Protein AF-A0A926DL44-F1 (afdb_monomer_lite)

Secondary structure (DSSP, 8-state):
--HHHHHHHHHHHHHHHHHHHHHHHHHHH----S-HHHHHHHHHHHHGGGTEEEETTTTEEEE-TT-GGGGT-B-THHHHHGGGGTEEEEEEEEEEEETTEEEEEEEEEEEETTEEEEEEEEEEE-SPPEE-SS-EEPPBEEPPGGG-EEEEEEEEETTEEEEEEEEEESEEEEEEET----GGGEEEEEEEE-SSHHHHHHHHHHHHHHT--TTSEEEETTEEEEEESS-SSPPPGGGSTHHHHHHHHHHHHHHHHHHHHTTT-SSHHHHHHHHHHH-HHHHHHHHHHTT-HHHHHTTHHHHHHHHTTSPPPPPPPPPPPPPPPPPPPPPPP------PPPTTHHHHHTT-----------------

Foldseek 3Di:
DPPVVVVVVVVVVVVVVVVVVVLVVCLVPDDDDPPPVVLQVVQQVVQVQQQWHADQVQAKIKGHQPHPVLQQFDDCVLLLLQLVLLWFWDKAWQWFDDPLKIKTWIKIFGAQQQKGKIKTAIWIDNDDFDDDPVDTGDTTHQDDLVQFWWKWKFKDFQNHTDDIDTDRHRMTMIIHGLDAGDNLRIKMWIKTAGPADVVLVRRVVSCVVLPDDPVQWDDDHRMIIGTGNDHSDDGNPSCDDPSVVVSSVNNNVLSVVLCVQQVVDDGPSRSLVSCVVNVVVSNVSVSSSSNGPVSCVVVVVVSCSVQPVDRDDPPDDPDPPDPPPDPPDDDDPDDDDDDDDDPVVVVVVPPPPDDDDDDYDDDDDDDD

Organism: NCBI:txid2763657

InterPro domains:
  IPR029322 Domain of unknown function DUF4474 [PF14751] (43-283)

pLDDT: mean 86.16, std 18.37, range [32.91, 98.88]

Sequence (368 aa):
MPLPIIIAISAVAAVVVILVLIWLVRIIAFRPTADKAKQLKELNDDLEPAGFAYNMKEDYFYSLKNCWQREVGYCRLYDEGSPFFNMIMDCEPITFSYGGKRWLIELWKGQYGITTGAEIGIYNTMREDIHSEKFTGTFYEPISDAEQMDLSFVLRKNGKVLLKRKGLHWWLTAFKLGEFSETNTLTMEAKIKFPNRAMCWAFVNGLMRTGYRPQEFSIHFKTVTIYFDKPHSPQPVTQEGIQEDVVQGVNKNNCKLYNTVTSRYTDTLDKLEYLKAFAPELYEIMMHSLYAKGFFSAFEWIIKIIHGHRPPKPPEPPKPPCPPPKPPCPPTETCTESQPADAETLRRINSRQKAPSAHENSGHDNEV

Radius of gyration: 36.19 Å; chains: 1; bounding box: 63×112×112 Å

Structure (mmCIF, N/CA/C/O backbone):
data_AF-A0A926DL44-F1
#
_entry.id   AF-A0A926DL44-F1
#
loop_
_atom_site.group_PDB
_atom_site.id
_atom_site.type_symbol
_atom_site.label_atom_id
_atom_site.label_alt_id
_atom_site.label_comp_id
_atom_site.label_asym_id
_atom_site.label_entity_id
_atom_site.label_seq_id
_atom_site.pdbx_PDB_ins_code
_atom_site.Cartn_x
_atom_site.Cartn_y
_atom_site.Cartn_z
_atom_site.occupancy
_atom_site.B_iso_or_equiv
_atom_site.auth_seq_id
_atom_site.auth_comp_id
_atom_site.auth_asym_id
_atom_site.auth_atom_id
_atom_site.pdbx_PDB_model_num
ATOM 1 N N . MET A 1 1 ? 30.699 24.025 -42.861 1.00 68.00 1 MET A N 1
ATOM 2 C CA . MET A 1 1 ? 31.471 23.414 -41.754 1.00 68.00 1 MET A CA 1
ATOM 3 C C . MET A 1 1 ? 32.812 22.946 -42.290 1.00 68.00 1 MET A C 1
ATOM 5 O O . MET A 1 1 ? 32.827 22.429 -43.401 1.00 68.00 1 MET A O 1
ATOM 9 N N . PRO A 1 2 ? 33.916 23.117 -41.549 1.00 88.44 2 PRO A N 1
ATOM 10 C CA . PRO A 1 2 ? 35.206 22.559 -41.942 1.00 88.44 2 PRO A CA 1
ATOM 11 C C . PRO A 1 2 ? 35.142 21.021 -41.972 1.00 88.44 2 PRO A C 1
ATOM 13 O O . PRO A 1 2 ? 34.542 20.402 -41.093 1.00 88.44 2 PRO A O 1
ATOM 16 N N . LEU A 1 3 ? 35.770 20.412 -42.983 1.00 85.94 3 LEU A N 1
ATOM 17 C CA . LEU A 1 3 ? 35.833 18.961 -43.216 1.00 85.94 3 LEU A CA 1
ATOM 18 C C . LEU A 1 3 ? 36.120 18.100 -41.959 1.00 85.94 3 LEU A C 1
ATOM 20 O O . LEU A 1 3 ? 35.407 17.115 -41.768 1.00 85.94 3 LEU A O 1
ATOM 24 N N . PRO A 1 4 ? 37.065 18.451 -41.058 1.00 88.81 4 PRO A N 1
ATOM 25 C CA . PRO A 1 4 ? 37.305 17.668 -39.838 1.00 88.81 4 PRO A CA 1
ATOM 26 C C . PRO A 1 4 ? 36.099 17.604 -38.889 1.00 88.81 4 PRO A C 1
ATOM 28 O O . PRO A 1 4 ? 35.887 16.580 -38.245 1.00 88.81 4 PRO A O 1
ATOM 31 N N . ILE A 1 5 ? 35.267 18.651 -38.835 1.00 88.88 5 ILE A N 1
ATOM 32 C CA . ILE A 1 5 ? 34.051 18.655 -38.005 1.00 88.88 5 ILE A CA 1
ATOM 33 C C . ILE A 1 5 ? 33.002 17.699 -38.588 1.00 88.88 5 ILE A C 1
ATOM 35 O O . ILE A 1 5 ? 32.353 16.972 -37.842 1.00 88.88 5 ILE A O 1
ATOM 39 N N . ILE A 1 6 ? 32.873 17.639 -39.916 1.00 90.25 6 ILE A N 1
ATOM 40 C CA . ILE A 1 6 ? 31.938 16.724 -40.593 1.00 90.25 6 ILE A CA 1
ATOM 41 C C . ILE A 1 6 ? 32.335 15.261 -40.347 1.00 90.25 6 ILE A C 1
ATOM 43 O O . ILE A 1 6 ? 31.474 14.428 -40.058 1.00 90.25 6 ILE A O 1
ATOM 47 N N . ILE A 1 7 ? 33.635 14.952 -40.405 1.00 91.44 7 ILE A N 1
ATOM 48 C CA . ILE A 1 7 ? 34.163 13.610 -40.118 1.00 91.44 7 ILE A CA 1
ATOM 49 C C . ILE A 1 7 ? 33.904 13.229 -38.655 1.00 91.44 7 ILE A C 1
ATOM 51 O O . ILE A 1 7 ? 33.411 12.134 -38.394 1.00 91.44 7 ILE A O 1
ATOM 55 N N . ALA A 1 8 ? 34.164 14.138 -37.709 1.00 90.88 8 ALA A N 1
ATOM 56 C CA . ALA A 1 8 ? 33.919 13.894 -36.288 1.00 90.88 8 ALA A CA 1
ATOM 57 C C . ALA A 1 8 ? 32.432 13.629 -35.990 1.00 90.88 8 ALA A C 1
ATOM 59 O O . ALA A 1 8 ? 32.108 12.652 -35.319 1.00 90.88 8 ALA A O 1
ATOM 60 N N . ILE A 1 9 ? 31.519 14.439 -36.542 1.00 93.12 9 ILE A N 1
ATOM 61 C CA . ILE A 1 9 ? 30.067 14.237 -36.391 1.00 93.12 9 ILE A CA 1
ATOM 62 C C . ILE A 1 9 ? 29.642 12.885 -36.976 1.00 93.12 9 ILE A C 1
ATOM 64 O O . ILE A 1 9 ? 28.886 12.151 -36.342 1.00 93.12 9 ILE A O 1
ATOM 68 N N . SER A 1 10 ? 30.153 12.530 -38.157 1.00 92.31 10 SER A N 1
ATOM 69 C CA . SER A 1 10 ? 29.819 11.264 -38.821 1.00 92.31 10 SER A CA 1
ATOM 70 C C . SER A 1 10 ? 30.319 10.051 -38.032 1.00 92.31 10 SER A C 1
ATOM 72 O O . SER A 1 10 ? 29.603 9.060 -37.912 1.00 92.31 10 SER A O 1
ATOM 74 N N . ALA A 1 11 ? 31.516 10.139 -37.444 1.00 93.94 11 ALA A N 1
ATOM 75 C CA . ALA A 1 11 ? 32.064 9.092 -36.587 1.00 93.94 11 ALA A CA 1
ATOM 76 C C . ALA A 1 11 ? 31.232 8.913 -35.307 1.00 93.94 11 ALA A C 1
ATOM 78 O O . ALA A 1 11 ? 30.892 7.786 -34.953 1.00 93.94 11 ALA A O 1
ATOM 79 N N . VAL A 1 12 ? 30.837 10.011 -34.651 1.00 95.25 12 VAL A N 1
ATOM 80 C CA . VAL A 1 12 ? 29.952 9.961 -33.475 1.00 95.25 12 VAL A CA 1
ATOM 81 C C . VAL A 1 12 ? 28.596 9.358 -33.840 1.00 95.25 12 VAL A C 1
ATOM 83 O O . VAL A 1 12 ? 28.123 8.464 -33.144 1.00 95.25 12 VAL A O 1
ATOM 86 N N . ALA A 1 13 ? 27.993 9.780 -34.954 1.00 94.94 13 ALA A N 1
ATOM 87 C CA . ALA A 1 13 ? 26.726 9.225 -35.423 1.00 94.94 13 ALA A CA 1
ATOM 88 C C . ALA A 1 13 ? 26.829 7.716 -35.702 1.00 94.94 13 ALA A C 1
ATOM 90 O O . ALA A 1 13 ? 25.960 6.957 -35.279 1.00 94.94 13 ALA A O 1
ATOM 91 N N . ALA A 1 14 ? 27.911 7.260 -36.343 1.00 95.50 14 ALA A N 1
ATOM 92 C CA . ALA A 1 14 ? 28.152 5.839 -36.586 1.00 95.50 14 ALA A CA 1
ATOM 93 C C . ALA A 1 14 ? 28.284 5.043 -35.276 1.00 95.50 14 ALA A C 1
ATOM 95 O O . ALA A 1 14 ? 27.682 3.978 -35.146 1.00 95.50 14 ALA A O 1
ATOM 96 N N . VAL A 1 15 ? 29.005 5.575 -34.282 1.00 95.81 15 VAL A N 1
ATOM 97 C CA . VAL A 1 15 ? 29.116 4.953 -32.952 1.00 95.81 15 VAL A CA 1
ATOM 98 C C . VAL A 1 15 ? 27.749 4.863 -32.275 1.00 95.81 15 VAL A C 1
ATOM 100 O O . VAL A 1 15 ? 27.395 3.798 -31.776 1.00 95.81 15 VAL A O 1
ATOM 103 N N . VAL A 1 16 ? 26.947 5.931 -32.303 1.00 95.56 16 VAL A N 1
ATOM 104 C CA . VAL A 1 16 ? 25.588 5.923 -31.736 1.00 95.56 16 VAL A CA 1
ATOM 105 C C . VAL A 1 16 ? 24.715 4.870 -32.418 1.00 95.56 16 VAL A C 1
ATOM 107 O O . VAL A 1 16 ? 24.055 4.097 -31.729 1.00 95.56 16 VAL A O 1
ATOM 110 N N . VAL A 1 17 ? 24.751 4.772 -33.750 1.00 96.00 17 VAL A N 1
ATOM 111 C CA . VAL A 1 17 ? 24.004 3.744 -34.494 1.00 96.00 17 VAL A CA 1
ATOM 112 C C . VAL A 1 17 ? 24.447 2.337 -34.089 1.00 96.00 17 VAL A C 1
ATOM 114 O O . VAL A 1 17 ? 23.597 1.487 -33.837 1.00 96.00 17 VAL A O 1
ATOM 117 N N . ILE A 1 18 ? 25.754 2.087 -33.963 1.00 95.75 18 ILE A N 1
ATOM 118 C CA . ILE A 1 18 ? 26.279 0.790 -33.511 1.00 95.75 18 ILE A CA 1
ATOM 119 C C . ILE A 1 18 ? 25.787 0.469 -32.094 1.00 95.75 18 ILE A C 1
ATOM 121 O O . ILE A 1 18 ? 25.318 -0.642 -31.854 1.00 95.75 18 ILE A O 1
ATOM 125 N N . LEU A 1 19 ? 25.836 1.429 -31.166 1.00 94.56 19 LEU A N 1
ATOM 126 C CA . LEU A 1 19 ? 25.346 1.241 -29.797 1.00 94.56 19 LEU A CA 1
ATOM 127 C C . LEU A 1 19 ? 23.841 0.942 -29.764 1.00 94.56 19 LEU A C 1
ATOM 129 O O . LEU A 1 19 ? 23.420 0.034 -29.048 1.00 94.56 19 LEU A O 1
ATOM 133 N N . VAL A 1 20 ? 23.042 1.642 -30.575 1.00 92.75 20 VAL A N 1
ATOM 134 C CA . VAL A 1 20 ? 21.600 1.387 -30.713 1.00 92.75 20 VAL A CA 1
ATOM 135 C C . VAL A 1 20 ? 21.345 -0.007 -31.282 1.00 92.75 20 VAL A C 1
ATOM 137 O O . VAL A 1 20 ? 20.507 -0.730 -30.752 1.00 92.75 20 VAL A O 1
ATOM 140 N N . LEU A 1 21 ? 22.084 -0.433 -32.311 1.00 94.75 21 LEU A N 1
ATOM 141 C CA . LEU A 1 21 ? 21.953 -1.779 -32.877 1.00 94.75 21 LEU A CA 1
ATOM 142 C C . LEU A 1 21 ? 22.318 -2.861 -31.857 1.00 94.75 21 LEU A C 1
ATOM 144 O O . LEU A 1 21 ? 21.573 -3.827 -31.709 1.00 94.75 21 LEU A O 1
ATOM 148 N N . ILE A 1 22 ? 23.415 -2.688 -31.113 1.00 93.38 22 ILE A N 1
ATOM 149 C CA . ILE A 1 22 ? 23.806 -3.609 -30.036 1.00 93.38 22 ILE A CA 1
ATOM 150 C C . ILE A 1 22 ? 22.702 -3.678 -28.977 1.00 93.38 22 ILE A C 1
ATOM 152 O O . ILE A 1 22 ? 22.321 -4.770 -28.558 1.00 93.38 22 ILE A O 1
ATOM 156 N N . TRP A 1 23 ? 22.162 -2.534 -28.558 1.00 91.81 23 TRP A N 1
ATOM 157 C CA . TRP A 1 23 ? 21.078 -2.474 -27.581 1.00 91.81 23 TRP A CA 1
ATOM 158 C C . TRP A 1 23 ? 19.803 -3.170 -28.085 1.00 91.81 23 TRP A C 1
ATOM 160 O O . TRP A 1 23 ? 19.241 -3.998 -27.370 1.00 91.81 23 TRP A O 1
ATOM 170 N N . LEU A 1 24 ? 19.404 -2.943 -29.342 1.00 91.56 24 LEU A N 1
ATOM 171 C CA . LEU A 1 24 ? 18.264 -3.620 -29.972 1.00 91.56 24 LEU A CA 1
ATOM 172 C C . LEU A 1 24 ? 18.468 -5.136 -30.061 1.00 91.56 24 LEU A C 1
ATOM 174 O O . LEU A 1 24 ? 17.554 -5.899 -29.745 1.00 91.56 24 LEU A O 1
ATOM 178 N N . VAL A 1 25 ? 19.666 -5.586 -30.445 1.00 92.56 25 VAL A N 1
ATOM 179 C CA . VAL A 1 25 ? 20.011 -7.015 -30.462 1.00 92.56 25 VAL A CA 1
ATOM 180 C C . VAL A 1 25 ? 19.909 -7.601 -29.056 1.00 92.56 25 VAL A C 1
ATOM 182 O O . VAL A 1 25 ? 19.310 -8.661 -28.895 1.00 92.56 25 VAL A O 1
ATOM 185 N N . ARG A 1 26 ? 20.414 -6.905 -28.027 1.00 93.06 26 ARG A N 1
ATOM 186 C CA . ARG A 1 26 ? 20.297 -7.350 -26.628 1.00 93.06 26 ARG A CA 1
ATOM 187 C C . ARG A 1 26 ? 18.842 -7.444 -26.168 1.00 93.06 26 ARG A C 1
ATOM 189 O O . ARG A 1 26 ? 18.512 -8.412 -25.494 1.00 93.06 26 ARG A O 1
ATOM 196 N N . ILE A 1 27 ? 17.976 -6.509 -26.564 1.00 91.25 27 ILE A N 1
ATOM 197 C CA . ILE A 1 27 ? 16.534 -6.559 -26.263 1.00 91.25 27 ILE A CA 1
ATOM 198 C C . ILE A 1 27 ? 15.867 -7.761 -26.927 1.00 91.25 27 ILE A C 1
ATOM 200 O O . ILE A 1 27 ? 15.096 -8.474 -26.289 1.00 91.25 27 ILE A O 1
ATOM 204 N N . ILE A 1 28 ? 16.135 -7.990 -28.214 1.00 88.88 28 ILE A N 1
ATOM 205 C CA . ILE A 1 28 ? 15.525 -9.096 -28.969 1.00 88.88 28 ILE A CA 1
ATOM 206 C C . ILE A 1 28 ? 16.023 -10.449 -28.447 1.00 88.88 28 ILE A C 1
ATOM 208 O O . ILE A 1 28 ? 15.254 -11.407 -28.388 1.00 88.88 28 ILE A O 1
ATOM 212 N N . ALA A 1 29 ? 17.298 -10.523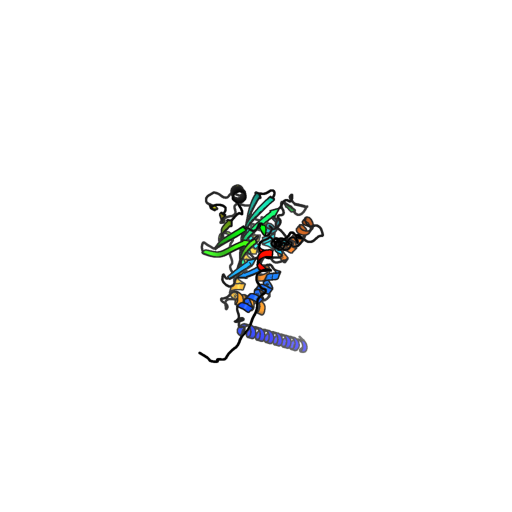 -28.065 1.00 92.62 29 ALA A N 1
ATOM 213 C CA . ALA A 1 29 ? 17.926 -11.733 -27.556 1.00 92.62 29 ALA A CA 1
ATOM 214 C C . ALA A 1 29 ? 17.674 -11.979 -26.060 1.00 92.62 29 ALA A C 1
ATOM 216 O O . ALA A 1 29 ? 18.027 -13.054 -25.574 1.00 92.62 29 ALA A O 1
ATOM 217 N N . PHE A 1 30 ? 17.091 -11.025 -25.326 1.00 94.50 30 PHE A N 1
ATOM 218 C CA . PHE A 1 30 ? 16.862 -11.182 -23.895 1.00 94.50 30 PHE A CA 1
ATOM 219 C C . PHE A 1 30 ? 15.937 -12.362 -23.608 1.00 94.50 30 PHE A C 1
ATOM 221 O O . PHE A 1 30 ? 14.869 -12.524 -24.206 1.00 94.50 30 PHE A O 1
ATOM 228 N N . ARG A 1 31 ? 16.363 -13.182 -22.652 1.00 93.56 31 ARG A N 1
ATOM 229 C CA . ARG A 1 31 ? 15.597 -14.291 -22.103 1.00 93.56 31 ARG A CA 1
ATOM 230 C C . ARG A 1 31 ? 15.583 -14.113 -20.588 1.00 93.56 31 ARG A C 1
ATOM 232 O O . ARG A 1 31 ? 16.672 -14.035 -20.021 1.00 93.56 31 ARG A O 1
ATOM 239 N N . PRO A 1 32 ? 14.400 -14.044 -19.959 1.00 94.38 32 PRO A N 1
ATOM 240 C CA . PRO A 1 32 ? 14.319 -14.010 -18.510 1.00 94.38 32 PRO A CA 1
ATOM 241 C C . PRO A 1 32 ? 14.956 -15.245 -17.872 1.00 94.38 32 PRO A C 1
ATOM 243 O O . PRO A 1 32 ? 15.037 -16.317 -18.488 1.00 94.38 32 PRO A O 1
ATOM 246 N N . THR A 1 33 ? 15.379 -15.098 -16.624 1.00 94.88 33 THR A N 1
ATOM 247 C CA . THR A 1 33 ? 15.932 -16.178 -15.816 1.00 94.88 33 THR A CA 1
ATOM 248 C C . THR A 1 33 ? 14.891 -17.286 -15.634 1.00 94.88 33 THR A C 1
ATOM 250 O O . THR A 1 33 ? 13.814 -17.079 -15.083 1.00 94.88 33 THR A O 1
ATOM 253 N N . ALA A 1 34 ? 15.225 -18.502 -16.080 1.00 94.75 34 ALA A N 1
ATOM 254 C CA . ALA A 1 34 ? 14.323 -19.654 -15.985 1.00 94.75 34 ALA A CA 1
ATOM 255 C C . ALA A 1 34 ? 14.066 -20.096 -14.530 1.00 94.75 34 ALA A C 1
ATOM 257 O O . ALA A 1 34 ? 12.999 -20.623 -14.216 1.00 94.75 34 ALA A O 1
ATOM 258 N N . ASP A 1 35 ? 15.039 -19.879 -13.640 1.00 96.75 35 ASP A N 1
ATOM 259 C CA . ASP A 1 35 ? 14.905 -20.148 -12.209 1.00 96.75 35 ASP A CA 1
ATOM 260 C C . ASP A 1 35 ? 14.109 -19.033 -11.514 1.00 96.75 35 ASP A C 1
ATOM 262 O O . ASP A 1 35 ? 14.650 -18.019 -11.063 1.00 96.75 35 ASP A O 1
ATOM 266 N N . LYS A 1 36 ? 12.800 -19.259 -11.392 1.00 95.44 36 LYS A N 1
ATOM 267 C CA . LYS A 1 36 ? 11.875 -18.346 -10.713 1.00 95.44 36 LYS A CA 1
ATOM 268 C C . LYS A 1 36 ? 12.163 -18.168 -9.229 1.00 95.44 36 LYS A C 1
ATOM 270 O O . LYS A 1 36 ? 11.854 -17.113 -8.686 1.00 95.44 36 LYS A O 1
ATOM 275 N N . ALA A 1 37 ? 12.758 -19.158 -8.563 1.00 97.00 37 ALA A N 1
ATOM 276 C CA . ALA A 1 37 ? 13.107 -19.023 -7.154 1.00 97.00 37 ALA A CA 1
ATOM 277 C C . ALA A 1 37 ? 14.262 -18.032 -6.983 1.00 97.00 37 ALA A C 1
ATOM 279 O O . ALA A 1 37 ? 14.209 -17.170 -6.105 1.00 97.00 37 ALA A O 1
ATOM 280 N N . LYS A 1 38 ? 15.263 -18.103 -7.868 1.00 97.06 38 LYS A N 1
ATOM 281 C CA . LYS A 1 38 ? 16.348 -17.122 -7.922 1.00 97.06 38 LYS A CA 1
ATOM 282 C C . LYS A 1 38 ? 15.827 -15.721 -8.259 1.00 97.06 38 LYS A C 1
ATOM 284 O O . LYS A 1 38 ? 16.129 -14.784 -7.529 1.00 97.06 38 LYS A O 1
ATOM 289 N N . GLN A 1 39 ? 15.007 -15.594 -9.301 1.00 96.69 39 GLN A N 1
ATOM 290 C CA . GLN A 1 39 ? 14.433 -14.313 -9.739 1.00 96.69 39 GLN A CA 1
ATOM 291 C C . GLN A 1 39 ? 13.581 -13.662 -8.631 1.00 96.69 39 GLN A C 1
ATOM 293 O O . GLN A 1 39 ? 13.701 -12.470 -8.357 1.00 96.69 39 GLN A O 1
ATOM 298 N N . LEU A 1 40 ? 12.765 -14.462 -7.931 1.00 97.94 40 LEU A N 1
ATOM 299 C CA . LEU A 1 40 ? 11.988 -14.020 -6.773 1.00 97.94 40 LEU A CA 1
ATOM 300 C C . LEU A 1 40 ? 12.883 -13.562 -5.619 1.00 97.94 40 LEU A C 1
ATOM 302 O O . LEU A 1 40 ? 12.574 -12.564 -4.970 1.00 97.94 40 LEU A O 1
ATOM 306 N N . LYS A 1 41 ? 13.970 -14.293 -5.343 1.00 97.88 41 LYS A N 1
ATOM 307 C CA . LYS A 1 41 ? 14.924 -13.910 -4.302 1.00 97.88 41 LYS A CA 1
ATOM 308 C C . LYS A 1 41 ? 15.567 -12.564 -4.633 1.00 97.88 41 LYS A C 1
ATOM 310 O O . LYS A 1 41 ? 15.547 -11.687 -3.785 1.00 97.88 41 LYS A O 1
ATOM 315 N N . GLU A 1 42 ? 16.071 -12.388 -5.851 1.00 96.69 42 GLU A N 1
ATOM 316 C CA . GLU A 1 42 ? 16.703 -11.135 -6.285 1.00 96.69 42 GLU A CA 1
ATOM 317 C C . GLU A 1 42 ? 15.732 -9.948 -6.220 1.00 96.69 42 GLU A C 1
ATOM 319 O O . GLU A 1 42 ? 16.097 -8.887 -5.723 1.00 96.69 42 GLU A O 1
ATOM 324 N N . LEU A 1 43 ? 14.476 -10.132 -6.643 1.00 96.69 43 LEU A N 1
ATOM 325 C CA . LEU A 1 43 ? 13.456 -9.091 -6.505 1.00 96.69 43 LEU A CA 1
ATOM 326 C C . LEU A 1 43 ? 13.167 -8.761 -5.032 1.00 96.69 43 LEU A C 1
ATOM 328 O O . LEU A 1 43 ? 13.037 -7.597 -4.672 1.00 96.69 43 LEU A O 1
ATOM 332 N N . ASN A 1 44 ? 13.053 -9.768 -4.166 1.00 97.38 44 ASN A N 1
ATOM 333 C CA . ASN A 1 44 ? 12.800 -9.529 -2.745 1.00 97.38 44 ASN A CA 1
ATOM 334 C C . ASN A 1 44 ? 14.005 -8.906 -2.028 1.00 97.38 44 ASN A C 1
ATOM 336 O O . ASN A 1 44 ? 13.790 -8.089 -1.137 1.00 97.38 44 ASN A O 1
ATOM 340 N N . ASP A 1 45 ? 15.234 -9.228 -2.439 1.00 96.25 45 ASP A N 1
ATOM 341 C CA . ASP A 1 45 ? 16.449 -8.566 -1.952 1.00 96.25 45 ASP A CA 1
ATOM 342 C C . ASP A 1 45 ? 16.424 -7.058 -2.315 1.00 96.25 45 ASP A C 1
ATOM 344 O O . ASP A 1 45 ? 16.810 -6.222 -1.499 1.00 96.25 45 ASP A O 1
ATOM 348 N N . ASP A 1 46 ? 15.911 -6.686 -3.498 1.00 93.38 46 ASP A N 1
ATOM 349 C CA . ASP A 1 46 ? 15.729 -5.277 -3.893 1.00 93.38 46 ASP A CA 1
ATOM 350 C C . ASP A 1 46 ? 14.598 -4.572 -3.109 1.00 93.38 46 ASP A C 1
ATOM 352 O O . ASP A 1 46 ? 14.683 -3.376 -2.823 1.00 93.38 46 ASP A O 1
ATOM 356 N N . LEU A 1 47 ? 13.513 -5.288 -2.786 1.00 94.12 47 LEU A N 1
ATOM 357 C CA . LEU A 1 47 ? 12.320 -4.741 -2.116 1.00 94.12 47 LEU A CA 1
ATOM 358 C C . LEU A 1 47 ? 12.475 -4.609 -0.595 1.00 94.12 47 LEU A C 1
ATOM 360 O O . LEU A 1 47 ? 11.857 -3.730 0.016 1.00 94.12 47 LEU A O 1
ATOM 364 N N . GLU A 1 48 ? 13.279 -5.469 0.030 1.00 93.62 48 GLU A N 1
ATOM 365 C CA . GLU A 1 48 ? 13.440 -5.523 1.485 1.00 93.62 48 GLU A CA 1
ATOM 366 C C . GLU A 1 48 ? 13.856 -4.167 2.096 1.00 93.62 48 GLU A C 1
ATOM 368 O O . GLU A 1 48 ? 13.217 -3.746 3.067 1.00 93.62 48 GLU A O 1
ATOM 373 N N . PRO A 1 49 ? 14.809 -3.398 1.522 1.00 90.81 49 PRO A N 1
ATOM 374 C CA . PRO A 1 49 ? 15.165 -2.065 2.020 1.00 90.81 49 PRO A CA 1
ATOM 375 C C . PRO A 1 49 ? 14.023 -1.040 1.979 1.00 90.81 49 PRO A C 1
ATOM 377 O O . PRO A 1 49 ? 14.047 -0.066 2.739 1.00 90.81 49 PRO A O 1
ATOM 380 N N . ALA A 1 50 ? 13.040 -1.234 1.094 1.00 89.69 50 ALA A N 1
ATOM 381 C CA . ALA A 1 50 ? 11.823 -0.428 1.034 1.00 89.69 50 ALA A CA 1
ATOM 382 C C . ALA A 1 50 ? 10.758 -0.912 2.034 1.00 89.69 50 ALA A C 1
ATOM 384 O O . ALA A 1 50 ? 9.822 -0.172 2.332 1.00 89.69 50 ALA A O 1
ATOM 385 N N . GLY A 1 51 ? 10.918 -2.105 2.613 1.00 93.31 51 GLY A N 1
ATOM 386 C CA . GLY A 1 51 ? 9.976 -2.698 3.559 1.00 93.31 51 GLY A CA 1
ATOM 387 C C . GLY A 1 51 ? 8.942 -3.621 2.918 1.00 93.31 51 GLY A C 1
ATOM 388 O O . GLY A 1 51 ? 7.914 -3.895 3.541 1.00 93.31 51 GLY A O 1
ATOM 389 N N . PHE A 1 52 ? 9.190 -4.100 1.697 1.00 95.81 52 PHE A N 1
ATOM 390 C CA . PHE A 1 52 ? 8.233 -4.879 0.913 1.00 95.81 52 PHE A CA 1
ATOM 391 C C . PHE A 1 52 ? 8.794 -6.231 0.482 1.00 95.81 52 PHE A C 1
ATOM 393 O O . PHE A 1 52 ? 9.992 -6.484 0.531 1.00 95.81 52 PHE A O 1
ATOM 400 N N . ALA A 1 53 ? 7.890 -7.105 0.058 1.00 97.19 53 ALA A N 1
ATOM 401 C CA . ALA A 1 53 ? 8.195 -8.335 -0.652 1.00 97.19 53 ALA A CA 1
ATOM 402 C C . ALA A 1 53 ? 7.102 -8.619 -1.687 1.00 97.19 53 ALA A C 1
ATOM 404 O O . ALA A 1 53 ? 6.015 -8.035 -1.659 1.00 97.19 53 ALA A O 1
ATOM 405 N N . TYR A 1 54 ? 7.389 -9.534 -2.601 1.00 98.00 54 TYR A N 1
ATOM 406 C CA . TYR A 1 54 ? 6.502 -9.948 -3.672 1.00 98.00 54 TYR A CA 1
ATOM 407 C C . TYR A 1 54 ? 6.009 -11.385 -3.460 1.00 98.00 54 TYR A C 1
ATOM 409 O O . TYR A 1 54 ? 6.778 -12.303 -3.164 1.00 98.00 54 TYR A O 1
ATOM 417 N N . ASN A 1 55 ? 4.699 -11.590 -3.608 1.00 97.50 55 ASN A N 1
ATOM 418 C CA . ASN A 1 55 ? 4.066 -12.903 -3.596 1.00 97.50 55 ASN A CA 1
ATOM 419 C C . ASN A 1 55 ? 3.848 -13.364 -5.040 1.00 97.50 55 ASN A C 1
ATOM 421 O O . ASN A 1 55 ? 2.858 -12.996 -5.665 1.00 97.50 55 ASN A O 1
ATOM 425 N N . MET A 1 56 ? 4.736 -14.223 -5.540 1.00 96.06 56 MET A N 1
ATOM 426 C CA . MET A 1 56 ? 4.648 -14.779 -6.897 1.00 96.06 56 MET A CA 1
ATOM 427 C C . MET A 1 56 ? 3.380 -15.611 -7.137 1.00 96.06 56 MET A C 1
ATOM 429 O O . MET A 1 56 ? 2.854 -15.634 -8.243 1.00 96.06 56 MET A O 1
ATOM 433 N N . LYS A 1 57 ? 2.862 -16.302 -6.114 1.00 95.19 57 LYS A N 1
ATOM 434 C CA . LYS A 1 57 ? 1.717 -17.211 -6.278 1.00 95.19 57 LYS A CA 1
ATOM 435 C C . LYS A 1 57 ? 0.410 -16.458 -6.525 1.00 95.19 57 LYS A C 1
ATOM 437 O O . LYS A 1 57 ? -0.435 -16.931 -7.279 1.00 95.19 57 LYS A O 1
ATOM 442 N N . GLU A 1 58 ? 0.227 -15.337 -5.839 1.00 95.44 58 GLU A N 1
ATOM 443 C CA . GLU A 1 58 ? -0.991 -14.518 -5.919 1.00 95.44 58 GLU A CA 1
ATOM 444 C C . GLU A 1 58 ? -0.773 -13.197 -6.677 1.00 95.44 58 GLU A C 1
ATOM 446 O O . GLU A 1 58 ? -1.718 -12.435 -6.870 1.00 95.44 58 GLU A O 1
ATOM 451 N N . ASP A 1 59 ? 0.455 -12.965 -7.147 1.00 97.00 59 ASP A N 1
ATOM 452 C CA . ASP A 1 59 ? 0.898 -11.850 -7.983 1.00 97.00 59 ASP A CA 1
ATOM 453 C C . ASP A 1 59 ? 0.540 -10.464 -7.418 1.00 97.00 59 ASP A C 1
ATOM 455 O O . ASP A 1 59 ? -0.241 -9.703 -8.008 1.00 97.00 59 ASP A O 1
ATOM 459 N N . TYR A 1 60 ? 1.120 -10.160 -6.250 1.00 97.75 60 TYR A N 1
ATOM 460 C CA . TYR A 1 60 ? 1.027 -8.860 -5.579 1.00 97.75 60 TYR A CA 1
ATOM 461 C C . TYR A 1 60 ? 2.258 -8.546 -4.710 1.00 97.75 60 TYR A C 1
ATOM 463 O O . TYR A 1 60 ? 2.937 -9.446 -4.213 1.00 97.75 60 TYR A O 1
ATOM 471 N N . PHE A 1 61 ? 2.497 -7.259 -4.461 1.00 98.25 61 PHE A N 1
ATOM 472 C CA . PHE A 1 61 ? 3.496 -6.746 -3.514 1.00 98.25 61 PHE A CA 1
ATOM 473 C C . PHE A 1 61 ? 2.850 -6.498 -2.156 1.00 98.25 61 PHE A C 1
ATOM 475 O O . PHE A 1 61 ? 1.671 -6.153 -2.089 1.00 98.25 61 PHE A O 1
ATOM 482 N N . TYR A 1 62 ? 3.587 -6.689 -1.067 1.00 97.62 62 TYR A N 1
ATOM 483 C CA . TYR A 1 62 ? 3.051 -6.554 0.284 1.00 97.62 62 TYR A CA 1
ATOM 484 C C . TYR A 1 62 ? 4.098 -6.086 1.288 1.00 97.62 62 TYR A C 1
ATOM 486 O O . TYR A 1 62 ? 5.291 -6.339 1.133 1.00 97.62 62 TYR A O 1
ATOM 494 N N . SER A 1 63 ? 3.625 -5.433 2.346 1.00 95.44 63 SER A N 1
ATOM 495 C CA . SER A 1 63 ? 4.438 -4.972 3.469 1.00 95.44 63 SER A CA 1
ATOM 496 C C . SER A 1 63 ? 5.039 -6.142 4.248 1.00 95.44 63 SER A C 1
ATOM 498 O O . SER A 1 63 ? 4.337 -7.085 4.646 1.00 95.44 63 SER A O 1
ATOM 500 N N . LEU A 1 64 ? 6.340 -6.059 4.520 1.00 95.81 64 LEU A N 1
ATOM 501 C CA . LEU A 1 64 ? 6.999 -6.913 5.497 1.00 95.81 64 LEU A CA 1
ATOM 502 C C . LEU A 1 64 ? 6.508 -6.556 6.901 1.00 95.81 64 LEU A C 1
ATOM 504 O O . LEU A 1 64 ? 6.281 -5.397 7.241 1.00 95.81 64 LEU A O 1
ATOM 508 N N . LYS A 1 65 ? 6.388 -7.567 7.763 1.00 92.62 65 LYS A N 1
ATOM 509 C CA . LYS A 1 65 ? 5.963 -7.348 9.150 1.00 92.62 65 LYS A CA 1
ATOM 510 C C . LYS A 1 65 ? 6.952 -6.475 9.921 1.00 92.62 65 LYS A C 1
ATOM 512 O O . LYS A 1 65 ? 6.517 -5.655 10.725 1.00 92.62 65 LYS A O 1
ATOM 517 N N . ASN A 1 66 ? 8.247 -6.659 9.683 1.00 91.88 66 ASN A N 1
ATOM 518 C CA . ASN A 1 66 ? 9.340 -5.973 10.375 1.00 91.88 66 ASN A CA 1
ATOM 519 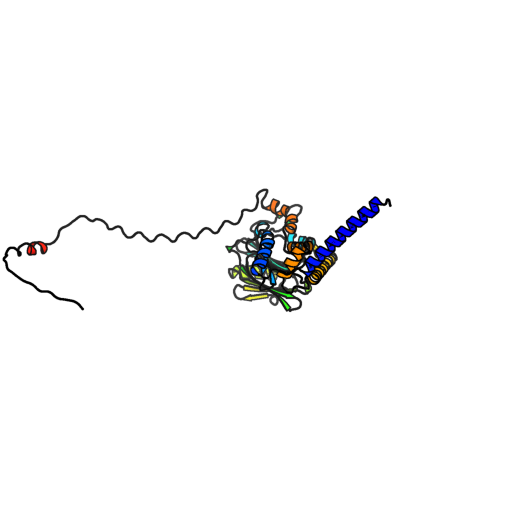C C . ASN A 1 66 ? 10.015 -4.964 9.442 1.00 91.88 66 ASN A C 1
ATOM 521 O O . ASN A 1 66 ? 11.225 -4.998 9.256 1.00 91.88 66 ASN A O 1
ATOM 525 N N . CYS A 1 67 ? 9.216 -4.116 8.801 1.00 91.69 67 CYS A N 1
ATOM 526 C CA . CYS A 1 67 ? 9.727 -3.054 7.954 1.00 91.69 67 CYS A CA 1
ATOM 527 C C . CYS A 1 67 ? 10.051 -1.787 8.761 1.00 91.69 67 CYS A C 1
ATOM 529 O O . CYS A 1 67 ? 9.514 -1.562 9.850 1.00 91.69 67 CYS A O 1
ATOM 531 N N . TRP A 1 68 ? 10.918 -0.943 8.201 1.00 89.00 68 TRP A N 1
ATOM 532 C CA . TRP A 1 68 ? 11.364 0.309 8.819 1.00 89.00 68 TRP A CA 1
ATOM 533 C C . TRP A 1 68 ? 10.216 1.314 9.028 1.00 89.00 68 TRP A C 1
ATOM 535 O O . TRP A 1 68 ? 10.319 2.188 9.880 1.00 89.00 68 TRP A O 1
ATOM 545 N N . GLN A 1 69 ? 9.079 1.162 8.335 1.00 89.62 69 GLN A N 1
ATOM 546 C CA . GLN A 1 69 ? 7.872 1.968 8.563 1.00 89.62 69 GLN A CA 1
ATOM 547 C C . GLN A 1 69 ? 7.322 1.829 10.000 1.00 89.62 69 GLN A C 1
ATOM 549 O O . GLN A 1 69 ? 6.540 2.661 10.454 1.00 89.62 69 GLN A O 1
ATOM 554 N N . ARG A 1 70 ? 7.763 0.825 10.772 1.00 88.94 70 ARG A N 1
ATOM 555 C CA . ARG A 1 70 ? 7.514 0.758 12.223 1.00 88.94 70 ARG A CA 1
ATOM 556 C C . ARG A 1 70 ? 8.230 1.837 13.034 1.00 88.94 70 ARG A C 1
ATOM 558 O O . ARG A 1 70 ? 7.944 1.994 14.212 1.00 88.94 70 ARG A O 1
ATOM 565 N N . GLU A 1 71 ? 9.180 2.552 12.458 1.00 86.00 71 GLU A N 1
ATOM 566 C CA . GLU A 1 71 ? 9.970 3.549 13.183 1.00 86.00 71 GLU A CA 1
ATOM 567 C C . GLU A 1 71 ? 9.409 4.964 13.020 1.00 86.00 71 GLU A C 1
ATOM 569 O O . GLU A 1 71 ? 9.837 5.878 13.719 1.00 86.00 71 GLU A O 1
ATOM 574 N N . VAL A 1 72 ? 8.434 5.146 12.123 1.00 86.06 72 VAL A N 1
ATOM 575 C CA . VAL A 1 72 ? 7.911 6.468 11.743 1.00 86.06 72 VAL A CA 1
ATOM 576 C C . VAL A 1 72 ? 6.484 6.737 12.223 1.00 86.06 72 VAL A C 1
ATOM 578 O O . VAL A 1 72 ? 6.019 7.866 12.134 1.00 86.06 72 VAL A O 1
ATOM 581 N N . GLY A 1 73 ? 5.795 5.740 12.786 1.00 89.56 73 GLY A N 1
ATOM 582 C CA . GLY A 1 73 ? 4.424 5.897 13.284 1.00 89.56 73 GLY A CA 1
ATOM 583 C C . GLY A 1 73 ? 3.450 6.392 12.213 1.00 89.56 73 GLY A C 1
ATOM 584 O O . GLY A 1 73 ? 3.594 6.051 11.039 1.00 89.56 73 GLY A O 1
ATOM 585 N N . TYR A 1 74 ? 2.422 7.132 12.629 1.00 92.62 74 TYR A N 1
ATOM 586 C CA . TYR A 1 74 ? 1.373 7.596 11.729 1.00 92.62 74 TYR A CA 1
ATOM 587 C C . TYR A 1 74 ? 0.690 8.880 12.198 1.00 92.62 74 TYR A C 1
ATOM 589 O O . TYR A 1 74 ? 0.379 9.044 13.379 1.00 92.62 74 TYR A O 1
ATOM 597 N N . CYS A 1 75 ? 0.374 9.773 11.265 1.00 91.81 75 CYS A N 1
ATOM 598 C CA . CYS A 1 75 ? -0.560 10.869 11.492 1.00 91.81 75 CYS A CA 1
ATOM 599 C C . CYS A 1 75 ? -1.242 11.277 10.183 1.00 91.81 75 CYS A C 1
ATOM 601 O O . CYS A 1 75 ? -0.754 10.974 9.097 1.00 91.81 75 CYS A O 1
ATOM 603 N N . ARG A 1 76 ? -2.329 12.049 10.295 1.00 90.88 76 ARG A N 1
ATOM 604 C CA . ARG A 1 76 ? -3.133 12.517 9.153 1.00 90.88 76 ARG A CA 1
ATOM 605 C C . ARG A 1 76 ? -2.325 13.244 8.064 1.00 90.88 76 ARG A C 1
ATOM 607 O O . ARG A 1 76 ? -2.733 13.261 6.911 1.00 90.88 76 ARG A O 1
ATOM 614 N N . LEU A 1 77 ? -1.174 13.839 8.395 1.00 89.88 77 LEU A N 1
ATOM 615 C CA . LEU A 1 77 ? -0.318 14.479 7.384 1.00 89.88 77 LEU A CA 1
ATOM 616 C C . LEU A 1 77 ? 0.167 13.508 6.312 1.00 89.88 77 LEU A C 1
ATOM 618 O O . LEU A 1 77 ? 0.527 13.956 5.229 1.00 89.88 77 LEU A O 1
ATOM 622 N N . TYR A 1 78 ? 0.222 12.213 6.612 1.00 91.25 78 TYR A N 1
ATOM 623 C CA . TYR A 1 78 ? 0.680 11.223 5.649 1.00 91.25 78 TYR A CA 1
ATOM 624 C C . TYR A 1 78 ? -0.372 11.066 4.547 1.00 91.25 78 TYR A C 1
ATOM 626 O O . TYR A 1 78 ? -0.026 11.143 3.369 1.00 91.25 78 TYR A O 1
ATOM 634 N N . ASP A 1 79 ? -1.657 11.009 4.903 1.00 92.25 79 ASP A N 1
ATOM 635 C CA . ASP A 1 79 ? -2.743 11.034 3.918 1.00 92.25 79 ASP A CA 1
ATOM 636 C C . ASP A 1 79 ? -2.729 12.324 3.090 1.00 92.25 79 ASP A C 1
ATOM 638 O O . ASP A 1 79 ? -2.788 12.271 1.864 1.00 92.25 79 ASP A O 1
ATOM 642 N N . GLU A 1 80 ? -2.549 13.481 3.736 1.00 90.94 80 GLU A N 1
ATOM 643 C CA . GLU A 1 80 ? -2.435 14.782 3.052 1.00 90.94 80 GLU A CA 1
ATOM 644 C C . GLU A 1 80 ? -1.172 14.894 2.176 1.00 90.94 80 GLU A C 1
ATOM 646 O O . GLU A 1 80 ? -1.094 15.705 1.259 1.00 90.94 80 GLU A O 1
ATOM 651 N N . GLY A 1 81 ? -0.149 14.089 2.448 1.00 88.94 81 GLY A N 1
ATOM 652 C CA . GLY A 1 81 ? 1.067 14.020 1.646 1.00 88.94 81 GLY A CA 1
ATOM 653 C C . GLY A 1 81 ? 0.950 13.114 0.428 1.00 88.94 81 GLY A C 1
ATOM 654 O O . GLY A 1 81 ? 1.732 13.251 -0.514 1.00 88.94 81 GLY A O 1
ATOM 655 N N . SER A 1 82 ? 0.010 12.170 0.457 1.00 90.62 82 SER A N 1
ATOM 656 C CA . SER A 1 82 ? -0.071 11.062 -0.496 1.00 90.62 82 SER A CA 1
ATOM 657 C C . SER A 1 82 ? -0.066 11.480 -1.979 1.00 90.62 82 SER A C 1
ATOM 659 O O . SER A 1 82 ? 0.697 10.878 -2.750 1.00 90.62 82 SER A O 1
ATOM 661 N N . PRO A 1 83 ? -0.742 12.568 -2.405 1.00 88.94 83 PRO A N 1
ATOM 662 C CA . PRO A 1 83 ? -0.809 12.929 -3.825 1.00 88.94 83 PRO A CA 1
ATOM 663 C C . PRO A 1 83 ? 0.527 13.405 -4.387 1.00 88.94 83 PRO A C 1
ATOM 665 O O . PRO A 1 83 ? 0.817 13.190 -5.563 1.00 88.94 83 PRO A O 1
ATOM 668 N N . PHE A 1 84 ? 1.385 14.000 -3.550 1.00 87.12 84 PHE A N 1
ATOM 669 C CA . PHE A 1 84 ? 2.727 14.442 -3.952 1.00 87.12 84 PHE A CA 1
ATOM 670 C C . PHE A 1 84 ? 3.660 13.276 -4.298 1.00 87.12 84 PHE A C 1
ATOM 672 O O . PHE A 1 84 ? 4.709 13.479 -4.907 1.00 87.12 84 PHE A O 1
ATOM 679 N N . PHE A 1 85 ? 3.264 12.053 -3.947 1.00 87.75 85 PHE A N 1
ATOM 680 C CA . PHE A 1 85 ? 3.987 10.818 -4.235 1.00 87.75 85 PHE A CA 1
ATOM 681 C C . PHE A 1 85 ? 3.185 9.888 -5.152 1.00 87.75 85 PHE A C 1
ATOM 683 O O . PHE A 1 85 ? 3.402 8.679 -5.171 1.00 87.75 85 PHE A O 1
ATOM 690 N N . ASN A 1 86 ? 2.290 10.468 -5.956 1.00 91.75 86 ASN A N 1
ATOM 691 C CA . ASN A 1 86 ? 1.443 9.776 -6.923 1.00 91.75 86 ASN A CA 1
ATOM 692 C C . ASN A 1 86 ? 0.482 8.744 -6.311 1.00 91.75 86 ASN A C 1
ATOM 694 O O . ASN A 1 86 ? 0.120 7.765 -6.970 1.00 91.75 86 ASN A O 1
ATOM 698 N N . MET A 1 87 ? 0.061 8.950 -5.064 1.00 93.00 87 MET A N 1
ATOM 699 C CA . MET A 1 87 ? -0.915 8.095 -4.395 1.00 93.00 87 MET A CA 1
ATOM 700 C C . MET A 1 87 ? -2.252 8.831 -4.284 1.00 93.00 87 MET A C 1
ATOM 702 O O . MET A 1 87 ? -2.311 9.922 -3.725 1.00 93.00 87 MET A O 1
ATOM 706 N N . ILE A 1 88 ? -3.307 8.234 -4.836 1.00 95.25 88 ILE A N 1
ATOM 707 C CA . ILE A 1 88 ? -4.690 8.722 -4.784 1.00 95.25 88 ILE A CA 1
ATOM 708 C C . ILE A 1 88 ? -5.542 7.574 -4.257 1.00 95.25 88 ILE A C 1
ATOM 710 O O . ILE A 1 88 ? -5.666 6.528 -4.902 1.00 95.25 88 ILE A O 1
ATOM 714 N N . MET A 1 89 ? -6.073 7.733 -3.050 1.00 95.62 89 MET A N 1
ATOM 715 C CA . MET A 1 89 ? -6.692 6.643 -2.303 1.00 95.62 89 MET A CA 1
ATOM 716 C C . MET A 1 89 ? -7.758 7.161 -1.355 1.00 95.62 89 MET A C 1
ATOM 718 O O . MET A 1 89 ? -7.570 8.200 -0.734 1.00 95.62 89 MET A O 1
ATOM 722 N N . ASP A 1 90 ? -8.824 6.380 -1.197 1.00 97.38 90 ASP A N 1
ATOM 723 C CA . ASP A 1 90 ? -9.793 6.640 -0.144 1.00 97.38 90 ASP A CA 1
ATOM 724 C C . ASP A 1 90 ? -9.183 6.223 1.200 1.00 97.38 90 ASP A C 1
ATOM 726 O O . ASP A 1 90 ? -8.818 5.053 1.373 1.00 97.38 90 ASP A O 1
ATOM 730 N N . CYS A 1 91 ? -9.105 7.164 2.137 1.00 97.56 91 CYS A N 1
ATOM 731 C CA . CYS A 1 91 ? -8.651 6.978 3.512 1.00 97.56 91 CYS A CA 1
ATOM 732 C C . CYS A 1 91 ? -9.862 6.921 4.448 1.00 97.56 91 CYS A C 1
ATOM 734 O O . CYS A 1 91 ? -10.718 7.808 4.413 1.00 97.56 91 CYS A O 1
ATOM 736 N N . GLU A 1 92 ? -9.938 5.907 5.307 1.00 98.06 92 GLU A N 1
ATOM 737 C CA . GLU A 1 92 ? -11.004 5.772 6.301 1.00 98.06 92 GLU A CA 1
ATOM 738 C C . GLU A 1 92 ? -10.422 5.558 7.708 1.00 98.06 92 GLU A C 1
ATOM 740 O O . GLU A 1 92 ? -10.278 4.412 8.154 1.00 98.06 92 GLU A O 1
ATOM 745 N N . PRO A 1 93 ? -10.068 6.637 8.429 1.00 98.12 93 PRO A N 1
ATOM 746 C CA . PRO A 1 93 ? -9.591 6.560 9.801 1.00 98.12 93 PRO A CA 1
ATOM 747 C C . PRO A 1 93 ? -10.734 6.285 10.786 1.00 98.12 93 PRO A C 1
ATOM 749 O O . PRO A 1 93 ? -11.658 7.083 10.969 1.00 98.12 93 PRO A O 1
ATOM 752 N N . ILE A 1 94 ? -10.626 5.184 11.529 1.00 98.62 94 ILE A N 1
ATOM 753 C CA . ILE A 1 94 ? -11.531 4.836 12.626 1.00 98.62 94 ILE A CA 1
ATOM 754 C C . ILE A 1 94 ? -10.792 4.945 13.956 1.00 98.62 94 ILE A C 1
ATOM 756 O O . ILE A 1 94 ? -10.010 4.076 14.355 1.00 98.62 94 ILE A O 1
ATOM 760 N N . THR A 1 95 ? -11.085 6.020 14.683 1.00 98.31 95 THR A N 1
ATOM 761 C CA . THR A 1 95 ? -10.500 6.281 16.002 1.00 98.31 95 THR A CA 1
ATOM 762 C C . THR A 1 95 ? -11.379 5.738 17.121 1.00 98.31 95 THR A C 1
ATOM 764 O O . THR A 1 95 ? -12.606 5.799 17.040 1.00 98.31 95 THR A O 1
ATOM 767 N N . PHE A 1 96 ? -10.789 5.224 18.200 1.00 98.50 96 PHE A N 1
ATOM 768 C CA . PHE A 1 96 ? -11.520 4.784 19.398 1.00 98.50 96 PHE A CA 1
ATOM 769 C C . PHE A 1 96 ? -10.604 4.712 20.625 1.00 98.50 96 PHE A C 1
ATOM 771 O O . PHE A 1 96 ? -9.385 4.660 20.500 1.00 98.50 96 PHE A O 1
ATOM 778 N N . SER A 1 97 ? -11.182 4.688 21.826 1.00 98.31 97 SER A N 1
ATOM 779 C CA . SER A 1 97 ? -10.422 4.565 23.077 1.00 98.31 97 SER A CA 1
ATOM 780 C C . SER A 1 97 ? -10.596 3.176 23.675 1.00 98.31 97 SER A C 1
ATOM 782 O O . SER A 1 97 ? -11.718 2.685 23.801 1.00 98.31 97 SER A O 1
ATOM 784 N N . TYR A 1 98 ? -9.494 2.539 24.067 1.00 98.44 98 TYR A N 1
ATOM 785 C CA . TYR A 1 98 ? -9.522 1.226 24.705 1.00 98.44 98 TYR A CA 1
ATOM 786 C C . TYR A 1 98 ? -8.253 0.985 25.529 1.00 98.44 98 TYR A C 1
ATOM 788 O O . TYR A 1 98 ? -7.144 1.236 25.058 1.00 98.44 98 TYR A O 1
ATOM 796 N N . GLY A 1 99 ? -8.411 0.479 26.758 1.00 96.75 99 GLY A N 1
ATOM 797 C CA . GLY A 1 99 ? -7.282 0.102 27.618 1.00 96.75 99 GLY A CA 1
ATOM 798 C C . GLY A 1 99 ? -6.343 1.263 27.965 1.00 96.75 99 GLY A C 1
ATOM 799 O O . GLY A 1 99 ? -5.136 1.063 28.022 1.00 96.75 99 GLY A O 1
ATOM 800 N N . GLY A 1 100 ? -6.878 2.480 28.129 1.00 96.75 100 GLY A N 1
ATOM 801 C CA . GLY A 1 100 ? -6.084 3.685 28.409 1.00 96.75 100 GLY A CA 1
ATOM 802 C C . GLY A 1 100 ? -5.318 4.248 27.205 1.00 96.75 100 GLY A C 1
ATOM 803 O O . GLY A 1 100 ? -4.540 5.181 27.371 1.00 96.75 100 GLY A O 1
ATOM 804 N N . LYS A 1 101 ? -5.535 3.704 26.000 1.00 98.12 101 LYS A N 1
ATOM 805 C CA . LYS A 1 101 ? -4.903 4.157 24.757 1.00 98.12 101 LYS A CA 1
ATOM 806 C C . LYS A 1 101 ? -5.926 4.730 23.784 1.00 98.12 101 LYS A C 1
ATOM 808 O O . LYS A 1 101 ? -7.083 4.295 23.752 1.00 98.12 101 LYS A O 1
ATOM 813 N N . ARG A 1 102 ? -5.464 5.655 22.947 1.00 98.06 102 ARG A N 1
ATOM 814 C CA . ARG A 1 102 ? -6.160 6.164 21.763 1.00 98.06 102 ARG A CA 1
ATOM 815 C C . ARG A 1 102 ? -5.733 5.312 20.578 1.00 98.06 102 ARG A C 1
ATOM 817 O O . ARG A 1 102 ? -4.554 5.281 20.247 1.00 98.06 102 ARG A O 1
ATOM 824 N N . TRP A 1 103 ? -6.667 4.606 19.967 1.00 98.62 103 TRP A N 1
ATOM 825 C CA . TRP A 1 103 ? -6.426 3.728 18.829 1.00 98.62 103 TRP A CA 1
ATOM 826 C C . TRP A 1 103 ? -6.851 4.398 17.531 1.00 98.62 103 TRP A C 1
ATOM 828 O O . TRP A 1 103 ? -7.819 5.163 17.509 1.00 98.62 103 TRP A O 1
ATOM 838 N N . LEU A 1 104 ? -6.137 4.055 16.467 1.00 98.62 104 LEU A N 1
ATOM 839 C CA . LEU A 1 104 ? -6.485 4.313 15.082 1.00 98.62 104 LEU A CA 1
ATOM 840 C C . LEU A 1 104 ? -6.397 2.982 14.343 1.00 98.62 104 LEU A C 1
ATOM 842 O O . LEU A 1 104 ? -5.354 2.329 14.346 1.00 98.62 104 LEU A O 1
ATOM 846 N N . ILE A 1 105 ? -7.503 2.574 13.737 1.00 98.69 105 ILE A N 1
ATOM 847 C CA . ILE A 1 105 ? -7.484 1.588 12.665 1.00 98.69 105 ILE A CA 1
ATOM 848 C C . ILE A 1 105 ? -7.880 2.340 11.414 1.00 98.69 105 ILE A C 1
ATOM 850 O O . ILE A 1 105 ? -8.936 2.963 11.408 1.00 98.69 105 ILE A O 1
ATOM 854 N N . GLU A 1 106 ? -7.059 2.274 10.383 1.00 98.62 106 GLU A N 1
ATOM 855 C CA . GLU A 1 106 ? -7.311 2.987 9.141 1.00 98.62 106 GLU A CA 1
ATOM 856 C C . GLU A 1 106 ? -7.300 2.026 7.960 1.00 98.62 106 GLU A C 1
ATOM 858 O O . GLU A 1 106 ? -6.494 1.088 7.899 1.00 98.62 106 GLU A O 1
ATOM 863 N N . LEU A 1 107 ? -8.282 2.212 7.082 1.00 98.75 107 LEU A N 1
ATOM 864 C CA . LEU A 1 107 ? -8.434 1.453 5.852 1.00 98.75 107 LEU A CA 1
ATOM 865 C C . LEU A 1 107 ? -8.060 2.360 4.688 1.00 98.75 107 LEU A C 1
ATOM 867 O O . LEU A 1 107 ? -8.554 3.482 4.614 1.00 98.75 107 LEU A O 1
ATOM 871 N N . TRP A 1 108 ? -7.264 1.839 3.759 1.00 98.44 108 TRP A N 1
ATOM 872 C CA . TRP A 1 108 ? -6.973 2.529 2.506 1.00 98.44 108 TRP A CA 1
ATOM 873 C C . TRP A 1 108 ? -7.299 1.645 1.312 1.00 98.44 108 TRP A C 1
ATOM 875 O O . TRP A 1 108 ? -7.062 0.432 1.345 1.00 98.44 108 TRP A O 1
ATOM 885 N N . LYS A 1 109 ? -7.829 2.248 0.246 1.00 98.25 109 LYS A N 1
ATOM 886 C CA . LYS A 1 109 ? -7.969 1.614 -1.074 1.00 98.25 109 LYS A CA 1
ATOM 887 C C . LYS A 1 109 ? -7.757 2.643 -2.177 1.00 98.25 109 LYS A C 1
ATOM 889 O O . LYS A 1 109 ? -8.344 3.719 -2.141 1.00 98.25 109 LYS A O 1
ATOM 894 N N . GLY A 1 110 ? -6.959 2.316 -3.188 1.00 97.56 110 GLY A N 1
ATOM 895 C CA . GLY A 1 110 ? -6.669 3.295 -4.233 1.00 97.56 110 GLY A CA 1
ATOM 896 C C . GLY A 1 110 ? -5.563 2.919 -5.201 1.00 97.56 110 GLY A C 1
ATOM 897 O O . GLY A 1 110 ? -5.187 1.750 -5.339 1.00 97.56 110 GLY A O 1
ATOM 898 N N . GLN A 1 111 ? -5.063 3.950 -5.873 1.00 97.06 111 GLN A N 1
ATOM 899 C CA . GLN A 1 111 ? -3.933 3.912 -6.785 1.00 97.06 111 GLN A CA 1
ATOM 900 C C . GLN A 1 111 ? -2.678 4.437 -6.079 1.00 97.06 111 GLN A C 1
ATOM 902 O O . GLN A 1 111 ? -2.646 5.560 -5.592 1.00 97.06 111 GLN A O 1
ATOM 907 N N . TYR A 1 112 ? -1.623 3.634 -6.084 1.00 95.38 112 TYR A N 1
ATOM 908 C CA . TYR A 1 112 ? -0.321 3.902 -5.488 1.00 95.38 112 TYR A CA 1
ATOM 909 C C . TYR A 1 112 ? 0.723 3.881 -6.599 1.00 95.38 112 TYR A C 1
ATOM 911 O O . TYR A 1 112 ? 1.229 2.818 -6.975 1.00 95.38 112 TYR A O 1
ATOM 919 N N . GLY A 1 113 ? 0.980 5.039 -7.211 1.00 94.25 113 GLY A N 1
ATOM 920 C CA . GLY A 1 113 ? 1.819 5.150 -8.400 1.00 94.25 113 GLY A CA 1
ATOM 921 C C . GLY A 1 113 ? 1.325 4.232 -9.520 1.00 94.25 113 GLY A C 1
ATOM 922 O O . GLY A 1 113 ? 0.201 4.356 -10.002 1.00 94.25 113 GLY A O 1
ATOM 923 N N . ILE A 1 114 ? 2.145 3.255 -9.915 1.00 95.50 114 ILE A N 1
ATOM 924 C CA . ILE A 1 114 ? 1.790 2.266 -10.950 1.00 95.50 114 ILE A CA 1
ATOM 925 C C . ILE A 1 114 ? 1.137 0.987 -10.409 1.00 95.50 114 ILE A C 1
ATOM 927 O O . ILE A 1 114 ? 1.031 -0.008 -11.134 1.00 95.50 114 ILE A O 1
ATOM 931 N N . THR A 1 115 ? 0.709 0.994 -9.149 1.00 97.38 115 THR A N 1
ATOM 932 C CA . THR A 1 115 ? 0.043 -0.139 -8.507 1.00 97.38 115 THR A CA 1
ATOM 933 C C . THR A 1 115 ? -1.352 0.241 -8.012 1.00 97.38 115 THR A C 1
ATOM 935 O O . THR A 1 115 ? -1.576 1.363 -7.584 1.00 97.38 115 THR A O 1
ATOM 938 N N . THR A 1 116 ? -2.309 -0.684 -8.050 1.00 98.25 116 THR A N 1
ATOM 939 C CA . THR A 1 116 ? -3.593 -0.548 -7.332 1.00 98.25 116 THR A CA 1
ATOM 940 C C . THR A 1 116 ? -3.519 -1.381 -6.060 1.00 98.25 116 THR A C 1
ATOM 942 O O . THR A 1 116 ? -3.102 -2.537 -6.130 1.00 98.25 116 THR A O 1
ATOM 945 N N . GLY A 1 117 ? -3.971 -0.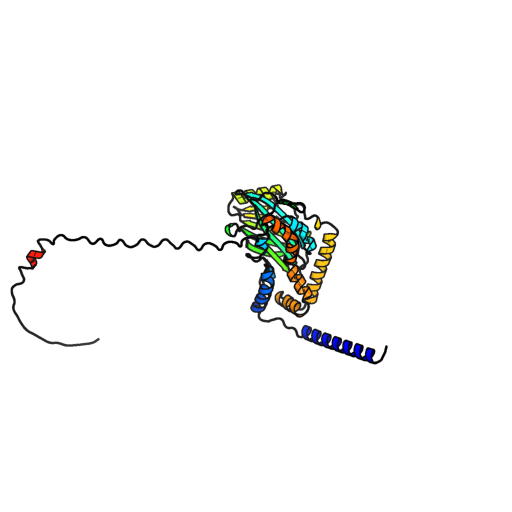874 -4.916 1.00 98.19 117 GLY A N 1
ATOM 946 C CA . GLY A 1 117 ? -3.853 -1.618 -3.664 1.00 98.19 117 GLY A CA 1
ATOM 947 C C . GLY A 1 117 ? -4.900 -1.312 -2.611 1.00 98.19 117 GLY A C 1
ATOM 948 O O . GLY A 1 117 ? -5.814 -0.512 -2.815 1.00 98.19 117 GLY A O 1
ATOM 949 N N . ALA A 1 118 ? -4.758 -2.020 -1.494 1.00 98.50 118 ALA A N 1
ATOM 950 C CA . ALA A 1 118 ? -5.507 -1.772 -0.275 1.00 98.50 118 ALA A CA 1
ATOM 951 C C . ALA A 1 118 ? -4.688 -2.128 0.964 1.00 98.50 118 ALA A C 1
ATOM 953 O O . ALA A 1 118 ? -3.790 -2.980 0.920 1.00 98.50 118 ALA A O 1
ATOM 954 N N . GLU A 1 119 ? -5.034 -1.485 2.073 1.00 98.50 119 GLU A N 1
ATOM 955 C CA . GLU A 1 119 ? -4.266 -1.518 3.307 1.00 98.50 119 GLU A CA 1
ATOM 956 C C . GLU A 1 119 ? -5.173 -1.497 4.545 1.00 98.50 119 GLU A C 1
ATOM 958 O O . GLU A 1 119 ? -6.247 -0.899 4.540 1.00 98.50 119 GLU A O 1
ATOM 963 N N . ILE A 1 120 ? -4.722 -2.145 5.622 1.00 98.75 120 ILE A N 1
ATOM 964 C CA . ILE A 1 120 ? -5.277 -2.012 6.974 1.00 98.75 120 ILE A CA 1
ATOM 965 C C . ILE A 1 120 ? -4.127 -1.685 7.920 1.00 98.75 120 ILE A C 1
ATOM 967 O O . ILE A 1 120 ? -3.261 -2.536 8.145 1.00 98.75 120 ILE A O 1
ATOM 971 N N . GLY A 1 121 ? -4.125 -0.487 8.488 1.00 98.12 121 GLY A N 1
ATOM 972 C CA . GLY A 1 121 ? -3.141 -0.036 9.469 1.00 98.12 121 GLY A CA 1
ATOM 973 C C . GLY A 1 121 ? -3.745 0.020 10.861 1.00 98.12 121 GLY A C 1
ATOM 974 O O . GLY A 1 121 ? -4.884 0.444 11.031 1.00 98.12 121 GLY A O 1
ATOM 975 N N . ILE A 1 122 ? -2.992 -0.423 11.863 1.00 98.44 122 ILE A N 1
ATOM 976 C CA . ILE A 1 122 ? -3.371 -0.346 13.271 1.00 98.44 122 ILE A CA 1
ATOM 977 C C . ILE A 1 122 ? -2.273 0.384 14.026 1.00 98.44 122 ILE A C 1
ATOM 979 O O . ILE A 1 122 ? -1.113 -0.038 14.038 1.00 98.44 122 ILE A O 1
ATOM 983 N N . TYR A 1 123 ? -2.681 1.431 14.726 1.00 98.31 123 TYR A N 1
ATOM 984 C CA . TYR A 1 123 ? -1.813 2.274 15.523 1.00 98.31 123 TYR A CA 1
ATOM 985 C C . TYR A 1 123 ? -2.489 2.608 16.850 1.00 98.31 123 TYR A C 1
ATOM 987 O O . TYR A 1 123 ? -3.716 2.561 16.989 1.00 98.31 123 TYR A O 1
ATOM 995 N N . ASN A 1 124 ? -1.690 2.949 17.854 1.00 98.00 124 ASN A N 1
ATOM 996 C CA . ASN A 1 124 ? -2.214 3.505 19.091 1.00 98.00 124 ASN A CA 1
ATOM 997 C C . ASN A 1 124 ? -1.246 4.513 19.697 1.00 98.00 124 ASN A C 1
ATOM 999 O O . ASN A 1 124 ? -0.079 4.580 19.335 1.00 98.00 124 ASN A O 1
ATOM 1003 N N . THR A 1 125 ? -1.739 5.333 20.612 1.00 96.69 125 THR A N 1
ATOM 1004 C CA . THR A 1 125 ? -0.886 6.205 21.407 1.00 96.69 125 THR A CA 1
ATOM 1005 C C . THR A 1 125 ? -1.483 6.442 22.786 1.00 96.69 125 THR A C 1
ATOM 1007 O O . THR A 1 125 ? -2.696 6.346 22.996 1.00 96.69 125 THR A O 1
ATOM 1010 N N . MET A 1 126 ? -0.608 6.750 23.737 1.00 95.19 126 MET A N 1
ATOM 1011 C CA . MET A 1 126 ? -0.963 7.299 25.049 1.00 95.19 126 MET A CA 1
ATOM 1012 C C . MET A 1 126 ? -0.588 8.780 25.162 1.00 95.19 126 MET A C 1
ATOM 1014 O O . MET A 1 126 ? -0.723 9.366 26.232 1.00 95.19 126 MET A O 1
ATOM 1018 N N . ARG A 1 127 ? -0.079 9.374 24.079 1.00 91.38 127 ARG A N 1
ATOM 1019 C CA . ARG A 1 127 ? 0.384 10.756 24.051 1.00 91.38 127 ARG A CA 1
ATOM 1020 C C . ARG A 1 127 ? -0.783 11.720 23.877 1.00 91.38 127 ARG A C 1
ATOM 1022 O O . ARG A 1 127 ? -1.832 11.393 23.303 1.00 91.38 127 ARG A O 1
ATOM 1029 N N . GLU A 1 128 ? -0.553 12.930 24.362 1.00 91.12 128 GLU A N 1
ATOM 1030 C CA . GLU A 1 128 ? -1.337 14.093 23.972 1.00 91.12 128 GLU A CA 1
ATOM 1031 C C . GLU A 1 128 ? -1.073 14.437 22.501 1.00 91.12 128 GLU A C 1
ATOM 1033 O O . GLU A 1 128 ? -0.163 13.894 21.865 1.00 91.12 128 GLU A O 1
ATOM 1038 N N . ASP A 1 129 ? -1.912 15.304 21.942 1.00 92.31 129 ASP A N 1
ATOM 1039 C CA . ASP A 1 129 ? -1.723 15.761 20.572 1.00 92.31 129 ASP A CA 1
ATOM 1040 C C . ASP A 1 129 ? -0.408 16.540 20.436 1.00 92.31 129 ASP A C 1
ATOM 1042 O O . ASP A 1 129 ? 0.048 17.232 21.349 1.00 92.31 129 ASP A O 1
ATOM 1046 N N . ILE A 1 130 ? 0.226 16.408 19.273 1.00 89.31 130 ILE A N 1
ATOM 1047 C CA . ILE A 1 130 ? 1.386 17.221 18.929 1.00 89.31 130 ILE A CA 1
ATOM 1048 C C . ILE A 1 130 ? 0.882 18.623 18.627 1.00 89.31 130 ILE A C 1
ATOM 1050 O O . ILE A 1 130 ? -0.062 18.788 17.855 1.00 89.31 130 ILE A O 1
ATOM 1054 N N . HIS A 1 131 ? 1.558 19.622 19.184 1.00 88.25 131 HIS A N 1
ATOM 1055 C CA . HIS A 1 131 ? 1.323 21.027 18.890 1.00 88.25 131 HIS A CA 1
ATOM 1056 C C . HIS A 1 131 ? 2.610 21.644 18.346 1.00 88.25 131 HIS A C 1
ATOM 1058 O O . HIS A 1 131 ? 3.600 21.796 19.059 1.00 88.25 131 HIS A O 1
ATOM 1064 N N . SER A 1 132 ? 2.606 21.968 17.056 1.00 84.06 132 SER A N 1
ATOM 1065 C CA . SER A 1 132 ? 3.702 22.645 16.363 1.00 84.06 132 SER A CA 1
ATOM 1066 C C . SER A 1 132 ? 3.146 23.597 15.307 1.00 84.06 132 SER A C 1
ATOM 1068 O O . SER A 1 132 ? 1.994 23.467 14.896 1.00 84.06 132 SER A O 1
ATOM 1070 N N . GLU A 1 133 ? 3.980 24.511 14.808 1.00 82.94 133 GLU A N 1
ATOM 1071 C CA . GLU A 1 133 ? 3.594 25.440 13.733 1.00 82.94 133 GLU A CA 1
ATOM 1072 C C . GLU A 1 133 ? 3.135 24.724 12.451 1.00 82.94 133 GLU A C 1
ATOM 1074 O O . GLU A 1 133 ? 2.314 25.250 11.707 1.00 82.94 133 GLU A O 1
ATOM 1079 N N . LYS A 1 134 ? 3.660 23.520 12.188 1.00 80.62 134 LYS A N 1
ATOM 1080 C CA . LYS A 1 134 ? 3.418 22.759 10.950 1.00 80.62 134 LYS A CA 1
ATOM 1081 C C . LYS A 1 134 ? 2.355 21.669 11.087 1.00 80.62 134 LYS A C 1
ATOM 1083 O O . LYS A 1 134 ? 1.826 21.207 10.083 1.00 80.62 134 LYS A O 1
ATOM 1088 N N . PHE A 1 135 ? 2.074 21.222 12.308 1.00 84.69 135 PHE A N 1
ATOM 1089 C CA . PHE A 1 135 ? 1.086 20.184 12.587 1.00 84.69 135 PHE A CA 1
ATOM 1090 C C . PHE A 1 135 ? 0.517 20.350 13.986 1.00 84.69 135 PHE A C 1
ATOM 1092 O O . PHE A 1 135 ? 1.266 20.416 14.965 1.00 84.69 135 PHE A O 1
ATOM 1099 N N . THR A 1 136 ? -0.810 20.349 14.053 1.00 88.94 136 THR A N 1
ATOM 1100 C CA . THR A 1 136 ? -1.557 20.119 15.283 1.00 88.94 136 THR A CA 1
ATOM 1101 C C . THR A 1 136 ? -2.443 18.899 15.097 1.00 88.94 136 THR A C 1
ATOM 1103 O O . THR A 1 136 ? -3.280 18.878 14.195 1.00 88.94 136 THR A O 1
ATOM 1106 N N . GLY A 1 137 ? -2.258 17.884 15.937 1.00 91.25 137 GLY A N 1
ATOM 1107 C CA . GLY A 1 137 ? -3.084 16.686 15.896 1.00 91.25 137 GLY A CA 1
ATOM 1108 C C . GLY A 1 137 ? -2.431 15.467 16.524 1.00 91.25 137 GLY A C 1
ATOM 1109 O O . GLY A 1 137 ? -1.323 15.506 17.060 1.00 91.25 137 GLY A O 1
ATOM 1110 N N . THR A 1 138 ? -3.147 14.353 16.456 1.00 93.81 138 THR A N 1
ATOM 1111 C CA . THR A 1 138 ? -2.709 13.098 17.057 1.00 93.81 138 THR A CA 1
ATOM 1112 C C . THR A 1 138 ? -1.636 12.440 16.213 1.00 93.81 138 THR A C 1
ATOM 1114 O O . THR A 1 138 ? -1.817 12.223 15.015 1.00 93.81 138 THR A O 1
ATOM 1117 N N . PHE A 1 139 ? -0.536 12.077 16.861 1.00 94.25 139 PHE A N 1
ATOM 1118 C CA . PHE A 1 139 ? 0.434 11.155 16.301 1.00 94.25 139 PHE A CA 1
ATOM 1119 C C . PHE A 1 139 ? 0.266 9.795 16.958 1.00 94.25 139 PHE A C 1
ATOM 1121 O O . PHE A 1 139 ? 0.276 9.678 18.184 1.00 94.25 139 PHE A O 1
ATOM 1128 N N . TYR A 1 140 ? 0.112 8.774 16.131 1.00 95.56 140 TYR A N 1
ATOM 1129 C CA . TYR A 1 140 ? -0.035 7.404 16.562 1.00 95.56 140 TYR A CA 1
ATOM 1130 C C . TYR A 1 140 ? 1.275 6.643 16.395 1.00 95.56 140 TYR A C 1
ATOM 1132 O O . TYR A 1 140 ? 1.991 6.778 15.405 1.00 95.56 140 TYR A O 1
ATOM 1140 N N . GLU A 1 141 ? 1.579 5.809 17.378 1.00 94.31 141 GLU A N 1
ATOM 1141 C CA . GLU A 1 141 ? 2.729 4.919 17.362 1.00 94.31 141 GLU A CA 1
ATOM 1142 C C . GLU A 1 141 ? 2.303 3.556 16.784 1.00 94.31 141 GLU A C 1
ATOM 1144 O O . GLU A 1 141 ? 1.137 3.152 16.904 1.00 94.31 141 GLU A O 1
ATOM 1149 N N . PRO A 1 142 ? 3.222 2.824 16.134 1.00 92.38 142 PRO A N 1
ATOM 1150 C CA . PRO A 1 142 ? 2.918 1.485 15.662 1.00 92.38 142 PRO A CA 1
ATOM 1151 C C . PRO A 1 142 ? 2.685 0.563 16.853 1.00 92.38 142 PRO A C 1
ATOM 1153 O O . PRO A 1 142 ? 3.372 0.635 17.873 1.00 92.38 142 PRO A O 1
ATOM 1156 N N . ILE A 1 143 ? 1.714 -0.334 16.712 1.00 96.12 143 ILE A N 1
ATOM 1157 C CA . ILE A 1 143 ? 1.387 -1.278 17.777 1.00 96.12 143 ILE A CA 1
ATOM 1158 C C . ILE A 1 143 ? 2.510 -2.297 18.000 1.00 96.12 143 ILE A C 1
ATOM 1160 O O . ILE A 1 143 ? 3.236 -2.687 17.074 1.00 96.12 143 ILE A O 1
ATOM 1164 N N . SER A 1 144 ? 2.622 -2.768 19.241 1.00 95.38 144 SER A N 1
ATOM 1165 C CA . SER A 1 144 ? 3.570 -3.825 19.593 1.00 95.38 144 SER A CA 1
ATOM 1166 C C . SER A 1 144 ? 3.194 -5.167 18.954 1.00 95.38 144 SER A C 1
ATOM 1168 O O . SER A 1 144 ? 2.054 -5.393 18.543 1.00 95.38 144 SER A O 1
ATOM 1170 N N . ASP A 1 145 ? 4.139 -6.108 18.908 1.00 95.75 145 ASP A N 1
ATOM 1171 C CA . ASP A 1 145 ? 3.875 -7.446 18.361 1.00 95.75 145 ASP A CA 1
ATOM 1172 C C . ASP A 1 145 ? 2.797 -8.213 19.138 1.00 95.75 145 ASP A C 1
ATOM 1174 O O . ASP A 1 145 ? 2.030 -8.967 18.541 1.00 95.75 145 ASP A O 1
ATOM 1178 N N . ALA A 1 146 ? 2.681 -7.964 20.446 1.00 96.56 146 ALA A N 1
ATOM 1179 C CA . ALA A 1 146 ? 1.639 -8.540 21.296 1.00 96.56 146 ALA A CA 1
ATOM 1180 C C . ALA A 1 146 ? 0.234 -7.975 21.010 1.00 96.56 146 ALA A C 1
ATOM 1182 O O . ALA A 1 146 ? -0.764 -8.574 21.408 1.00 96.56 146 ALA A O 1
ATOM 1183 N N . GLU A 1 147 ? 0.149 -6.827 20.338 1.00 97.00 147 GLU A N 1
ATOM 1184 C CA . GLU A 1 147 ? -1.104 -6.134 20.029 1.00 97.00 147 GLU A CA 1
ATOM 1185 C C . GLU A 1 147 ? -1.592 -6.380 18.596 1.00 97.00 147 GLU A C 1
ATOM 1187 O O . GLU A 1 147 ? -2.681 -5.921 18.245 1.00 97.00 147 GLU A O 1
ATOM 1192 N N . GLN A 1 148 ? -0.817 -7.096 17.770 1.00 97.25 148 GLN A N 1
ATOM 1193 C CA . GLN A 1 148 ? -1.212 -7.446 16.402 1.00 97.25 148 GLN A CA 1
ATOM 1194 C C . GLN A 1 148 ? -2.559 -8.172 16.379 1.00 97.25 148 GLN A C 1
ATOM 1196 O O . GLN A 1 148 ? -2.896 -8.945 17.278 1.00 97.25 148 GLN A O 1
ATOM 1201 N N . MET A 1 149 ? -3.319 -7.960 15.306 1.00 98.00 149 MET A N 1
ATOM 1202 C CA . MET A 1 149 ? -4.637 -8.570 15.128 1.00 98.00 149 MET A CA 1
ATOM 1203 C C . MET A 1 149 ? -4.662 -9.454 13.888 1.00 98.00 149 MET A C 1
ATOM 1205 O O . MET A 1 149 ? -3.898 -9.235 12.945 1.00 98.00 149 MET A O 1
ATOM 1209 N N . ASP A 1 150 ? -5.531 -10.470 13.886 1.00 98.56 150 ASP A N 1
ATOM 1210 C CA . ASP A 1 150 ? -5.801 -11.214 12.656 1.00 98.56 150 ASP A CA 1
ATOM 1211 C C . ASP A 1 150 ? -6.583 -10.288 11.717 1.00 98.56 150 ASP A C 1
ATOM 1213 O O . ASP A 1 150 ? -7.738 -9.933 11.985 1.00 98.56 150 ASP A O 1
ATOM 1217 N N . LEU A 1 151 ? -5.927 -9.906 10.627 1.00 98.81 151 LEU A N 1
ATOM 1218 C CA . LEU A 1 151 ? -6.440 -9.021 9.597 1.00 98.81 151 LEU A CA 1
ATOM 1219 C C . LEU A 1 151 ? -6.670 -9.797 8.309 1.00 98.81 151 LEU A C 1
ATOM 1221 O O . LEU A 1 151 ? -5.928 -10.724 7.975 1.00 98.81 151 LEU A O 1
ATOM 1225 N N . SER A 1 152 ? -7.675 -9.394 7.548 1.00 98.81 152 SER A N 1
ATOM 1226 C CA . SER A 1 152 ? -7.810 -9.807 6.157 1.00 98.81 152 SER A CA 1
ATOM 1227 C C . SER A 1 152 ? -8.624 -8.805 5.369 1.00 98.81 152 SER A C 1
ATOM 1229 O O . SER A 1 152 ? -9.473 -8.129 5.943 1.00 98.81 152 SER A O 1
ATOM 1231 N N . PHE A 1 153 ? -8.413 -8.761 4.061 1.00 98.88 153 PHE A N 1
ATOM 1232 C CA . PHE A 1 153 ? -9.300 -8.035 3.172 1.00 98.88 153 PHE A CA 1
ATOM 1233 C C . PHE A 1 153 ? -9.470 -8.722 1.823 1.00 98.88 153 PHE A C 1
ATOM 1235 O O . PHE A 1 153 ? -8.635 -9.524 1.389 1.00 98.88 153 PHE A O 1
ATOM 1242 N N . VAL A 1 154 ? -10.557 -8.354 1.150 1.00 98.88 154 VAL A N 1
ATOM 1243 C CA . VAL A 1 154 ? -10.785 -8.604 -0.271 1.00 98.88 154 VAL A CA 1
ATOM 1244 C C . VAL A 1 154 ? -10.965 -7.257 -0.957 1.00 98.88 154 VAL A C 1
ATOM 1246 O O . VAL A 1 154 ? -11.935 -6.555 -0.682 1.00 98.88 154 VAL A O 1
ATOM 1249 N N . LEU A 1 155 ? -10.051 -6.912 -1.862 1.00 98.88 155 LEU A N 1
ATOM 1250 C CA . LEU A 1 155 ? -10.191 -5.745 -2.729 1.00 98.88 155 LEU A CA 1
ATOM 1251 C C . LEU A 1 155 ? -10.851 -6.182 -4.031 1.00 98.88 155 LEU A C 1
ATOM 1253 O O . LEU A 1 155 ? -10.437 -7.169 -4.651 1.00 98.88 155 LEU A O 1
ATOM 1257 N N . ARG A 1 156 ? -11.866 -5.442 -4.462 1.00 98.81 156 ARG A N 1
ATOM 1258 C CA . ARG A 1 156 ? -12.547 -5.658 -5.735 1.00 98.81 156 ARG A CA 1
ATOM 1259 C C . ARG A 1 156 ? -12.465 -4.407 -6.581 1.00 98.81 156 ARG A C 1
ATOM 1261 O O . ARG A 1 156 ? -12.589 -3.312 -6.054 1.00 98.81 156 ARG A O 1
ATOM 1268 N N . LYS A 1 157 ? -12.345 -4.606 -7.886 1.00 98.62 157 LYS A N 1
ATOM 1269 C CA . LYS A 1 157 ? -12.478 -3.572 -8.903 1.00 98.62 157 LYS A CA 1
ATOM 1270 C C . LYS A 1 157 ? -13.682 -3.897 -9.771 1.00 98.62 157 LYS A C 1
ATOM 1272 O O . LYS A 1 157 ? -13.740 -4.985 -10.350 1.00 98.62 157 LYS A O 1
ATOM 1277 N N . ASN A 1 158 ? -14.651 -2.989 -9.855 1.00 98.12 158 ASN A N 1
ATOM 1278 C CA . ASN A 1 158 ? -15.900 -3.199 -10.597 1.00 98.12 158 ASN A CA 1
ATOM 1279 C C . ASN A 1 158 ? -16.576 -4.540 -10.226 1.00 98.12 158 ASN A C 1
ATOM 1281 O O . ASN A 1 158 ? -16.944 -5.338 -11.089 1.00 98.12 158 ASN A O 1
ATOM 1285 N N . GLY A 1 159 ? -16.627 -4.848 -8.924 1.00 97.62 159 GLY A N 1
ATOM 1286 C CA . GLY A 1 159 ? -17.198 -6.085 -8.370 1.00 97.62 159 GLY A CA 1
ATOM 1287 C C . GLY A 1 159 ? -16.332 -7.350 -8.502 1.00 97.62 159 GLY A C 1
ATOM 1288 O O . GLY A 1 159 ? -16.550 -8.327 -7.774 1.00 97.62 159 GLY A O 1
ATOM 1289 N N . LYS A 1 160 ? -15.305 -7.350 -9.360 1.00 98.38 160 LYS A N 1
ATOM 1290 C CA . LYS A 1 160 ? -14.391 -8.489 -9.538 1.00 98.38 160 LYS A CA 1
ATOM 1291 C C . LYS A 1 160 ? -13.279 -8.449 -8.501 1.00 98.38 160 LYS A C 1
ATOM 1293 O O . LYS A 1 160 ? -12.687 -7.403 -8.272 1.00 98.38 160 LYS A O 1
ATOM 1298 N N . VAL A 1 161 ? -12.981 -9.593 -7.885 1.00 98.50 161 VAL A N 1
ATOM 1299 C CA . VAL A 1 161 ? -11.847 -9.721 -6.956 1.00 98.50 161 VAL A CA 1
ATOM 1300 C C . VAL A 1 161 ? -10.557 -9.353 -7.683 1.00 98.50 161 VAL A C 1
ATOM 1302 O O . VAL A 1 161 ? -10.239 -9.968 -8.697 1.00 98.50 161 VAL A O 1
ATOM 1305 N N . LEU A 1 162 ? -9.820 -8.397 -7.121 1.00 98.25 162 LEU A N 1
ATOM 1306 C CA . LEU A 1 162 ? -8.490 -8.007 -7.572 1.00 98.25 162 LEU A CA 1
ATOM 1307 C C . LEU A 1 162 ? -7.406 -8.573 -6.646 1.00 98.25 162 LEU A C 1
ATOM 1309 O O . LEU A 1 162 ? -6.462 -9.192 -7.123 1.00 98.25 162 LEU A O 1
ATOM 1313 N N . LEU A 1 163 ? -7.563 -8.404 -5.328 1.00 98.44 163 LEU A N 1
ATOM 1314 C CA . LEU A 1 163 ? -6.595 -8.851 -4.321 1.00 98.44 163 LEU A CA 1
ATOM 1315 C C . LEU A 1 163 ? -7.298 -9.505 -3.134 1.00 98.44 163 LEU A C 1
ATOM 1317 O O . LEU A 1 163 ? -8.416 -9.137 -2.763 1.00 98.44 163 LEU A O 1
ATOM 1321 N N . LYS A 1 164 ? -6.610 -10.461 -2.509 1.00 98.38 164 LYS A N 1
ATOM 1322 C CA . LYS A 1 164 ? -6.983 -11.041 -1.218 1.00 98.38 164 LYS A CA 1
ATOM 1323 C C . LYS A 1 164 ? -5.736 -11.131 -0.360 1.00 98.38 164 LYS A C 1
ATOM 1325 O O . LYS A 1 164 ? -4.714 -11.618 -0.827 1.00 98.38 164 LYS A O 1
ATOM 1330 N N . ARG A 1 165 ? -5.830 -10.719 0.900 1.00 97.94 165 ARG A N 1
ATOM 1331 C CA . ARG A 1 165 ? -4.743 -10.925 1.861 1.00 97.94 165 ARG A CA 1
ATOM 1332 C C . ARG A 1 165 ? -5.304 -11.245 3.234 1.00 97.94 165 ARG A C 1
ATOM 1334 O O . ARG A 1 165 ? -6.363 -10.750 3.607 1.00 97.94 165 ARG A O 1
ATOM 1341 N N . LYS A 1 166 ? -4.586 -12.076 3.990 1.00 98.31 166 LYS A N 1
ATOM 1342 C CA . LYS A 1 166 ? -4.839 -12.335 5.411 1.00 98.31 166 LYS A CA 1
ATOM 1343 C C . LYS A 1 166 ? -3.528 -12.486 6.176 1.00 98.31 166 LYS A C 1
ATOM 1345 O O . LYS A 1 166 ? -2.560 -13.005 5.625 1.00 98.31 166 LYS A O 1
ATOM 1350 N N . GLY A 1 167 ? -3.510 -12.095 7.442 1.00 98.06 167 GLY A N 1
ATOM 1351 C CA . GLY A 1 167 ? -2.370 -12.313 8.324 1.00 98.06 167 GLY A CA 1
ATOM 1352 C C . GLY A 1 167 ? -2.530 -11.652 9.688 1.00 98.06 167 GLY A C 1
ATOM 1353 O O . GLY A 1 167 ? -3.258 -10.675 9.830 1.00 98.06 167 GLY A O 1
ATOM 1354 N N . LEU A 1 168 ? -1.812 -12.178 10.680 1.00 98.12 168 LEU A N 1
ATOM 1355 C CA . LEU A 1 168 ? -1.581 -11.493 11.949 1.00 98.12 168 LEU A CA 1
ATOM 1356 C C . LEU A 1 168 ? -0.602 -10.343 11.691 1.00 98.12 168 LEU A C 1
ATOM 1358 O O . LEU A 1 168 ? 0.566 -10.606 11.377 1.00 98.12 168 LEU A O 1
ATOM 1362 N N . HIS A 1 169 ? -1.074 -9.099 11.747 1.00 97.69 169 HIS A N 1
ATOM 1363 C CA . HIS A 1 169 ? -0.296 -7.947 11.295 1.00 97.69 169 HIS A CA 1
ATOM 1364 C C . HIS A 1 169 ? -0.684 -6.652 12.021 1.00 97.69 169 HIS A C 1
ATOM 1366 O O . HIS A 1 169 ? -1.745 -6.561 12.634 1.00 97.69 169 HIS A O 1
ATOM 1372 N N . TRP A 1 170 ? 0.197 -5.656 11.932 1.00 97.38 170 TRP A N 1
ATOM 1373 C CA . TRP A 1 170 ? -0.070 -4.273 12.344 1.00 97.38 170 TRP A CA 1
ATOM 1374 C C . TRP A 1 170 ? -0.432 -3.390 11.141 1.00 97.38 170 TRP A C 1
ATOM 1376 O O . TRP A 1 170 ? -1.335 -2.576 11.232 1.00 97.38 170 TRP A O 1
ATOM 1386 N N . TRP A 1 171 ? 0.234 -3.607 10.003 1.00 97.44 171 TRP A N 1
ATOM 1387 C CA . TRP A 1 171 ? -0.021 -2.917 8.733 1.00 97.44 171 TRP A CA 1
ATOM 1388 C C . TRP A 1 171 ? -0.139 -3.880 7.540 1.00 97.44 171 TRP A C 1
ATOM 1390 O O . TRP A 1 171 ? 0.862 -4.273 6.942 1.00 97.44 171 TRP A O 1
ATOM 1400 N N . LEU A 1 172 ? -1.347 -4.371 7.255 1.00 98.12 172 LEU A N 1
ATOM 1401 C CA . LEU A 1 172 ? -1.606 -5.380 6.225 1.00 98.12 172 LEU A CA 1
ATOM 1402 C C . LEU A 1 172 ? -1.917 -4.717 4.872 1.00 98.12 172 LEU A C 1
ATOM 1404 O O . LEU A 1 172 ? -3.022 -4.234 4.681 1.00 98.12 172 LEU A O 1
ATOM 1408 N N . THR A 1 173 ? -0.990 -4.770 3.918 1.00 98.12 173 THR A N 1
ATOM 1409 C CA . THR A 1 173 ? -1.121 -4.216 2.558 1.00 98.12 173 THR A CA 1
ATOM 1410 C C . THR A 1 173 ? -1.091 -5.260 1.436 1.00 98.12 173 THR A C 1
ATOM 1412 O O . THR A 1 173 ? -0.508 -6.333 1.603 1.00 98.12 173 THR A O 1
ATOM 1415 N N . ALA A 1 174 ? -1.676 -4.966 0.280 1.00 98.38 174 ALA A N 1
ATOM 1416 C CA . ALA A 1 174 ? -1.386 -5.680 -0.964 1.00 98.38 174 ALA A CA 1
ATOM 1417 C C . ALA A 1 174 ? -1.528 -4.733 -2.160 1.00 98.38 174 ALA A C 1
ATOM 1419 O O . ALA A 1 174 ? -2.495 -3.975 -2.218 1.00 98.38 174 ALA A O 1
ATOM 1420 N N . PHE A 1 175 ? -0.609 -4.833 -3.122 1.00 98.25 175 PHE A N 1
ATOM 1421 C CA . PHE A 1 175 ? -0.542 -3.961 -4.295 1.00 98.25 175 PHE A CA 1
ATOM 1422 C C . PHE A 1 175 ? -0.382 -4.772 -5.583 1.00 98.25 175 PHE A C 1
ATOM 1424 O O . PHE A 1 175 ? 0.517 -5.607 -5.709 1.00 98.25 175 PHE A O 1
ATOM 1431 N N . LYS A 1 176 ? -1.253 -4.517 -6.557 1.00 97.88 176 LYS A N 1
ATOM 1432 C CA . LYS A 1 176 ? -1.237 -5.107 -7.893 1.00 97.88 176 LYS A CA 1
ATOM 1433 C C . LYS A 1 176 ? -0.503 -4.185 -8.857 1.00 97.88 176 LYS A C 1
ATOM 1435 O O . LYS A 1 176 ? -0.971 -3.082 -9.130 1.00 97.88 176 LYS A O 1
ATOM 1440 N N . LEU A 1 177 ? 0.617 -4.650 -9.399 1.00 97.56 177 LEU A N 1
ATOM 1441 C CA . LEU A 1 177 ? 1.432 -3.887 -10.342 1.00 97.56 177 LEU A CA 1
ATOM 1442 C C . LEU A 1 177 ? 0.813 -3.819 -11.740 1.00 97.56 177 LEU A C 1
ATOM 1444 O O . LEU A 1 177 ? 0.333 -4.821 -12.267 1.00 97.56 177 LEU A O 1
ATOM 1448 N N . GLY A 1 178 ? 0.869 -2.636 -12.354 1.00 96.69 178 GLY A N 1
ATOM 1449 C CA . GLY A 1 178 ? 0.421 -2.403 -13.728 1.00 96.69 178 GLY A CA 1
ATOM 1450 C C . GLY A 1 178 ? -1.095 -2.286 -13.884 1.00 96.69 178 GLY A C 1
ATOM 1451 O O . GLY A 1 178 ? -1.572 -2.100 -15.004 1.00 96.69 178 GLY A O 1
ATOM 1452 N N . GLU A 1 179 ? -1.847 -2.364 -12.786 1.00 97.50 179 GLU A N 1
ATOM 1453 C CA . GLU A 1 179 ? -3.290 -2.150 -12.760 1.00 97.50 179 GLU A CA 1
ATOM 1454 C C . GLU A 1 179 ? -3.575 -0.689 -12.393 1.00 97.50 179 GLU A C 1
ATOM 1456 O O . GLU A 1 179 ? -3.183 -0.225 -11.322 1.00 97.50 179 GLU A O 1
ATOM 1461 N N . PHE A 1 180 ? -4.257 0.031 -13.286 1.00 98.25 180 PHE A N 1
ATOM 1462 C CA . PHE A 1 180 ? -4.743 1.387 -13.021 1.00 98.25 180 PHE A CA 1
ATOM 1463 C C . PHE A 1 180 ? -6.190 1.342 -12.548 1.00 98.25 180 PHE A C 1
ATOM 1465 O O . PHE A 1 180 ? -7.019 0.763 -13.253 1.00 98.25 180 PHE A O 1
ATOM 1472 N N . SER A 1 181 ? -6.526 1.999 -11.445 1.00 98.00 181 SER A N 1
ATOM 1473 C CA . SER A 1 181 ? -7.894 2.070 -10.930 1.00 98.00 181 SER A CA 1
ATOM 1474 C C . SER A 1 181 ? -8.257 3.483 -10.496 1.00 98.00 181 SER A C 1
ATOM 1476 O O . SER A 1 181 ? -7.457 4.173 -9.873 1.00 98.00 181 SER A O 1
ATOM 1478 N N . GLU A 1 182 ? -9.495 3.880 -10.782 1.00 96.81 182 GLU A N 1
ATOM 1479 C CA . GLU A 1 182 ? -10.110 5.022 -10.104 1.00 96.81 182 GLU A CA 1
ATOM 1480 C C . GLU A 1 182 ? -10.625 4.551 -8.739 1.00 96.81 182 GLU A C 1
ATOM 1482 O O . GLU A 1 182 ? -11.143 3.431 -8.630 1.00 96.81 182 GLU A O 1
ATOM 1487 N N . THR A 1 183 ? -10.517 5.388 -7.710 1.00 94.75 183 THR A N 1
ATOM 1488 C CA . THR A 1 183 ? -10.937 5.079 -6.327 1.00 94.75 183 THR A CA 1
ATOM 1489 C C . THR A 1 183 ? -12.389 4.598 -6.260 1.00 94.75 183 THR A C 1
ATOM 1491 O O . THR A 1 183 ? -12.681 3.558 -5.664 1.00 94.75 183 THR A O 1
ATOM 1494 N N . ASN A 1 184 ? -13.282 5.259 -7.002 1.00 95.62 184 ASN A N 1
ATOM 1495 C CA . ASN A 1 184 ? -14.709 4.929 -7.091 1.00 95.62 184 ASN A CA 1
ATOM 1496 C C . ASN A 1 184 ? -15.027 3.582 -7.775 1.00 95.62 184 ASN A C 1
ATOM 1498 O O . ASN A 1 184 ? -16.163 3.114 -7.711 1.00 95.62 184 ASN A O 1
ATOM 1502 N N . THR A 1 185 ? -14.050 2.945 -8.428 1.00 97.94 185 THR A N 1
ATOM 1503 C CA . THR A 1 185 ? -14.210 1.593 -8.992 1.00 97.94 185 THR A CA 1
ATOM 1504 C C . THR A 1 185 ? -13.841 0.500 -7.996 1.00 97.94 185 THR A C 1
ATOM 1506 O O . THR A 1 185 ? -14.075 -0.683 -8.273 1.00 97.94 185 THR A O 1
ATOM 1509 N N . LEU A 1 186 ? -13.243 0.872 -6.861 1.00 98.69 186 LEU A N 1
ATOM 1510 C CA . LEU A 1 186 ? -12.716 -0.043 -5.863 1.00 98.69 186 LEU A CA 1
ATOM 1511 C C . LEU A 1 186 ? -13.656 -0.171 -4.670 1.00 98.69 186 LEU A C 1
ATOM 1513 O O . LEU A 1 186 ? -14.094 0.821 -4.102 1.00 98.69 186 LEU A O 1
ATOM 1517 N N . THR A 1 187 ? -13.865 -1.403 -4.217 1.00 98.75 187 THR A N 1
ATOM 1518 C CA . THR A 1 187 ? -14.536 -1.702 -2.944 1.00 98.75 187 THR A CA 1
ATOM 1519 C C . THR A 1 187 ? -13.675 -2.655 -2.132 1.00 98.75 187 THR A C 1
ATOM 1521 O O . THR A 1 187 ? -13.111 -3.600 -2.694 1.00 98.75 187 THR A O 1
ATOM 1524 N N . MET A 1 188 ? -13.625 -2.469 -0.819 1.00 98.75 188 MET A N 1
ATOM 1525 C CA . MET A 1 188 ? -12.855 -3.296 0.101 1.00 98.75 188 MET A CA 1
ATOM 1526 C C . MET A 1 188 ? -13.777 -3.948 1.133 1.00 98.75 188 MET A C 1
ATOM 1528 O O . MET A 1 188 ? -14.522 -3.279 1.838 1.00 98.75 188 MET A O 1
ATOM 1532 N N . GLU A 1 189 ? -13.701 -5.269 1.261 1.00 98.81 189 GLU A N 1
ATOM 1533 C CA . GLU A 1 189 ? -14.255 -5.983 2.413 1.00 98.81 189 GLU A CA 1
ATOM 1534 C C . GLU A 1 189 ? -13.118 -6.212 3.410 1.00 98.81 189 GLU A C 1
ATOM 1536 O O . GLU A 1 189 ? -12.239 -7.033 3.145 1.00 98.81 189 GLU A O 1
ATOM 1541 N N . ALA A 1 190 ? -13.102 -5.474 4.521 1.00 98.88 190 ALA A N 1
ATOM 1542 C CA . ALA A 1 190 ? -12.058 -5.545 5.543 1.00 98.88 190 ALA A CA 1
ATOM 1543 C C . ALA A 1 190 ? -12.549 -6.333 6.759 1.00 98.88 190 ALA A C 1
ATOM 1545 O O . ALA A 1 190 ? -13.645 -6.101 7.257 1.00 98.88 190 ALA A O 1
ATOM 1546 N N . LYS A 1 191 ? -11.740 -7.255 7.276 1.00 98.81 191 LYS A N 1
ATOM 1547 C CA . LYS A 1 191 ? -12.098 -8.101 8.416 1.00 98.81 191 LYS A CA 1
ATOM 1548 C C . LYS A 1 191 ? -11.009 -8.085 9.474 1.00 98.81 191 LYS A C 1
ATOM 1550 O O . LYS A 1 191 ? -9.848 -8.368 9.185 1.00 98.81 191 LYS A O 1
ATOM 1555 N N . ILE A 1 192 ? -11.419 -7.798 10.707 1.00 98.88 192 ILE A N 1
ATOM 1556 C CA . ILE A 1 192 ? -10.534 -7.560 11.850 1.00 98.88 192 ILE A CA 1
ATOM 1557 C C . ILE A 1 192 ? -11.024 -8.390 13.030 1.00 98.88 192 ILE A C 1
ATOM 1559 O O . ILE A 1 192 ? -12.180 -8.272 13.444 1.00 98.88 192 ILE A O 1
ATOM 1563 N N . LYS A 1 193 ? -10.164 -9.243 13.587 1.00 98.81 193 LYS A N 1
ATOM 1564 C CA . LYS A 1 193 ? -10.465 -10.024 14.794 1.00 98.81 193 LYS A CA 1
ATOM 1565 C C . LYS A 1 193 ? -9.758 -9.421 16.000 1.00 98.81 193 LYS A C 1
ATOM 1567 O O . LYS A 1 193 ? -8.543 -9.517 16.142 1.00 98.81 193 LYS A O 1
ATOM 1572 N N . PHE A 1 194 ? -10.557 -8.866 16.898 1.00 98.75 194 PHE A N 1
ATOM 1573 C CA . PHE A 1 194 ? -10.099 -8.205 18.109 1.00 98.75 194 PHE A CA 1
ATOM 1574 C C . PHE A 1 194 ? -9.688 -9.216 19.190 1.00 98.75 194 PHE A C 1
ATOM 1576 O O . PHE A 1 194 ? -10.202 -10.345 19.228 1.00 98.75 194 PHE A O 1
ATOM 1583 N N . PRO A 1 195 ? -8.796 -8.827 20.121 1.00 97.88 195 PRO A N 1
ATOM 1584 C CA . PRO A 1 195 ? -8.350 -9.708 21.201 1.00 97.88 195 PRO A CA 1
ATOM 1585 C C . PRO A 1 195 ? -9.514 -10.135 22.105 1.00 97.88 195 PRO A C 1
ATOM 1587 O O . PRO A 1 195 ? -9.620 -11.309 22.476 1.00 97.88 195 PRO A O 1
ATOM 1590 N N . ASN A 1 196 ? -10.443 -9.219 22.386 1.00 98.50 196 ASN A N 1
ATOM 1591 C CA . ASN A 1 196 ? -11.618 -9.454 23.219 1.00 98.50 196 ASN A CA 1
ATOM 1592 C C . ASN A 1 196 ? -12.831 -8.628 22.756 1.00 98.50 196 ASN A C 1
ATOM 1594 O O . ASN A 1 196 ? -12.736 -7.759 21.887 1.00 98.50 196 ASN A O 1
ATOM 1598 N N . ARG A 1 197 ? -13.991 -8.918 23.356 1.00 98.25 197 ARG A N 1
ATOM 1599 C CA . ARG A 1 197 ? -15.261 -8.251 23.038 1.00 98.25 197 ARG A CA 1
ATOM 1600 C C . ARG A 1 197 ? -15.280 -6.769 23.404 1.00 98.25 197 ARG A C 1
ATOM 1602 O O . ARG A 1 197 ? -15.912 -6.005 22.689 1.00 98.25 197 ARG A O 1
ATOM 1609 N N . ALA A 1 198 ? -14.608 -6.362 24.479 1.00 98.56 198 ALA A N 1
ATOM 1610 C CA . ALA A 1 198 ? -14.613 -4.969 24.917 1.00 98.56 198 ALA A CA 1
ATOM 1611 C C . ALA A 1 198 ? -13.933 -4.057 23.882 1.00 98.56 198 ALA A C 1
ATOM 1613 O O . ALA A 1 198 ? -14.496 -3.034 23.503 1.00 98.56 198 ALA A O 1
ATOM 1614 N N . MET A 1 199 ? -12.782 -4.473 23.344 1.00 98.62 199 MET A N 1
ATOM 1615 C CA . MET A 1 199 ? -12.108 -3.736 22.271 1.00 98.62 199 MET A CA 1
ATOM 1616 C C . MET A 1 199 ? -12.905 -3.755 20.964 1.00 98.62 199 MET A C 1
ATOM 1618 O O . MET A 1 199 ? -13.024 -2.727 20.305 1.00 98.62 199 MET A O 1
ATOM 1622 N N . CYS A 1 200 ? -13.498 -4.905 20.624 1.00 98.75 200 CYS A N 1
ATOM 1623 C CA . CYS A 1 200 ? -14.378 -5.035 19.462 1.00 98.75 200 CYS A CA 1
ATOM 1624 C C . CYS A 1 200 ? -15.523 -4.012 19.510 1.00 98.75 200 CYS A C 1
ATOM 1626 O O . CYS A 1 200 ? -15.785 -3.333 18.523 1.00 98.75 200 CYS A O 1
ATOM 1628 N N . TRP A 1 201 ? -16.184 -3.871 20.662 1.00 98.50 201 TRP A N 1
ATOM 1629 C CA . TRP A 1 201 ? -17.260 -2.897 20.844 1.00 98.50 201 TRP A CA 1
ATOM 1630 C C . TRP A 1 201 ? -16.766 -1.451 20.821 1.00 98.50 201 TRP A C 1
ATOM 1632 O O . TRP A 1 201 ? -17.430 -0.600 20.235 1.00 98.50 201 TRP A O 1
ATOM 1642 N N . ALA A 1 202 ? -15.595 -1.166 21.398 1.00 98.75 202 ALA A N 1
ATOM 1643 C CA . ALA A 1 202 ? -14.995 0.164 21.319 1.00 98.75 202 ALA A CA 1
ATOM 1644 C C . ALA A 1 202 ? -14.734 0.583 19.861 1.00 98.75 202 ALA A C 1
ATOM 1646 O O . ALA A 1 202 ? -15.055 1.709 19.481 1.00 98.75 202 ALA A O 1
ATOM 1647 N N . PHE A 1 203 ? -14.233 -0.338 19.032 1.00 98.75 203 PHE A N 1
ATOM 1648 C CA . PHE A 1 203 ? -14.044 -0.111 17.601 1.00 98.75 203 PHE A CA 1
ATOM 1649 C C . PHE A 1 203 ? 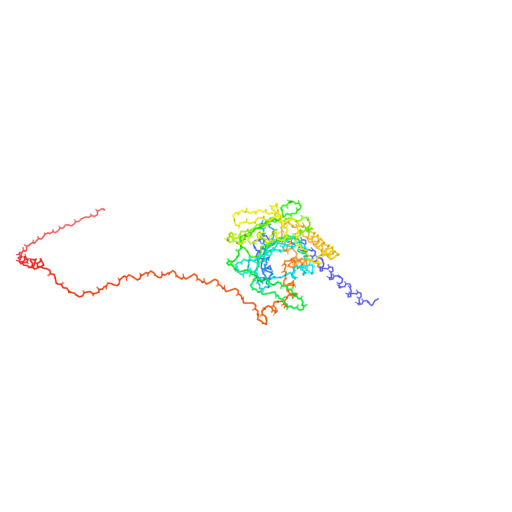-15.368 0.074 16.847 1.00 98.75 203 PHE A C 1
ATOM 1651 O O . PHE A 1 203 ? -15.494 1.009 16.064 1.00 98.75 203 PHE A O 1
ATOM 1658 N N . VAL A 1 204 ? -16.382 -0.755 17.120 1.00 98.62 204 VAL A N 1
ATOM 1659 C CA . VAL A 1 204 ? -17.725 -0.619 16.519 1.00 98.62 204 VAL A CA 1
ATOM 1660 C C . VAL A 1 204 ? -18.351 0.740 16.852 1.00 98.62 204 VAL A C 1
ATOM 1662 O O . VAL A 1 204 ? -18.921 1.388 15.979 1.00 98.62 204 VAL A O 1
ATOM 1665 N N . ASN A 1 205 ? -18.189 1.223 18.086 1.00 98.50 205 ASN A N 1
ATOM 1666 C CA . ASN A 1 205 ? -18.606 2.575 18.460 1.00 98.50 205 ASN A CA 1
ATOM 1667 C C . ASN A 1 205 ? -17.809 3.656 17.711 1.00 98.50 205 ASN A C 1
ATOM 1669 O O . ASN A 1 205 ? -18.345 4.725 17.437 1.00 98.50 205 ASN A O 1
ATOM 1673 N N . GLY A 1 206 ? -16.541 3.394 17.380 1.00 98.44 206 GLY A N 1
ATOM 1674 C CA . GLY A 1 206 ? -15.752 4.216 16.461 1.00 98.44 206 GLY A CA 1
ATOM 1675 C C . GLY A 1 206 ? -16.363 4.276 15.066 1.00 98.44 206 GLY A C 1
ATOM 1676 O O . GLY A 1 206 ? -16.675 5.368 14.607 1.00 98.44 206 GLY A O 1
ATOM 1677 N N . LEU A 1 207 ? -16.631 3.120 14.451 1.00 98.06 207 LEU A N 1
ATOM 1678 C CA . LEU A 1 207 ? -17.267 3.019 13.130 1.00 98.06 207 LEU A CA 1
ATOM 1679 C C . LEU A 1 207 ? -18.584 3.802 13.057 1.00 98.06 207 LEU A C 1
ATOM 1681 O O . LEU A 1 207 ? -18.785 4.603 12.145 1.00 98.06 207 LEU A O 1
ATOM 1685 N N . MET A 1 208 ? -19.468 3.609 14.040 1.00 98.25 208 MET A N 1
ATOM 1686 C CA . MET A 1 208 ? -20.761 4.301 14.078 1.00 98.25 208 MET A CA 1
ATOM 1687 C C . MET A 1 208 ? -20.610 5.819 14.235 1.00 98.25 208 MET A C 1
ATOM 1689 O O . MET A 1 208 ? -21.391 6.565 13.654 1.00 98.25 208 MET A O 1
ATOM 1693 N N . ARG A 1 209 ? -19.601 6.294 14.984 1.00 98.06 209 ARG A N 1
ATOM 1694 C CA . ARG A 1 209 ? -19.294 7.733 15.078 1.00 98.06 209 ARG A CA 1
ATOM 1695 C C . ARG A 1 209 ? -18.741 8.303 13.775 1.00 98.06 209 ARG A C 1
ATOM 1697 O O . ARG A 1 209 ? -19.000 9.468 13.502 1.00 98.06 209 ARG A O 1
ATOM 1704 N N . THR A 1 210 ? -17.992 7.513 13.007 1.00 97.75 210 THR A N 1
ATOM 1705 C CA . THR A 1 210 ? -17.493 7.920 11.686 1.00 97.75 210 THR A CA 1
ATOM 1706 C C . THR A 1 210 ? -18.632 8.050 10.667 1.00 97.75 210 THR A C 1
ATOM 1708 O O . THR A 1 210 ? -18.556 8.901 9.792 1.00 97.75 210 THR A O 1
ATOM 1711 N N . GLY A 1 211 ? -19.714 7.275 10.812 1.00 98.00 211 GLY A N 1
ATOM 1712 C CA . GLY A 1 211 ? -20.914 7.381 9.965 1.00 98.00 211 GLY A CA 1
ATOM 1713 C C . GLY A 1 211 ? -21.460 6.048 9.447 1.00 98.00 211 GLY A C 1
ATOM 1714 O O . GLY A 1 211 ? -22.520 6.018 8.820 1.00 98.00 211 GLY A O 1
ATOM 1715 N N . TYR A 1 212 ? -20.780 4.937 9.747 1.00 98.12 212 TYR A N 1
ATOM 1716 C CA . TYR A 1 212 ? -21.166 3.609 9.277 1.00 98.12 212 TYR A CA 1
ATOM 1717 C C . TYR A 1 212 ? -22.504 3.154 9.864 1.00 98.12 212 TYR A C 1
ATOM 1719 O O . TYR A 1 212 ? -22.717 3.172 11.082 1.00 98.12 212 TYR A O 1
ATOM 1727 N N . ARG A 1 213 ? -23.388 2.652 8.998 1.00 96.25 213 ARG A N 1
ATOM 1728 C CA . ARG A 1 213 ? -24.676 2.066 9.389 1.00 96.25 213 ARG A CA 1
ATOM 1729 C C . ARG A 1 213 ? -24.579 0.546 9.575 1.00 96.25 213 ARG A C 1
ATOM 1731 O O . ARG A 1 213 ? -23.690 -0.086 9.007 1.00 96.25 213 ARG A O 1
ATOM 1738 N N . PRO A 1 214 ? -25.525 -0.086 10.301 1.00 93.00 214 PRO A N 1
ATOM 1739 C CA . PRO A 1 214 ? -25.511 -1.532 10.555 1.00 93.00 214 PRO A CA 1
ATOM 1740 C C . PRO A 1 214 ? -25.509 -2.436 9.311 1.00 93.00 214 PRO A C 1
ATOM 1742 O O . PRO A 1 214 ? -25.218 -3.619 9.431 1.00 93.00 214 PRO A O 1
ATOM 1745 N N . GLN A 1 215 ? -25.865 -1.923 8.131 1.00 96.00 215 GLN A N 1
ATOM 1746 C CA . GLN A 1 215 ? -25.810 -2.663 6.864 1.00 96.00 215 GLN A CA 1
ATOM 1747 C C . GLN A 1 215 ? -24.407 -2.657 6.232 1.00 96.00 215 GLN A C 1
ATOM 1749 O O . GLN A 1 215 ? -24.116 -3.492 5.381 1.00 96.00 215 GLN A O 1
ATOM 1754 N N . GLU A 1 216 ? -23.541 -1.729 6.643 1.00 97.62 216 GLU A N 1
ATOM 1755 C CA . GLU A 1 216 ? -22.200 -1.505 6.082 1.00 97.62 216 GLU A CA 1
ATOM 1756 C C . GLU A 1 216 ? -21.110 -2.251 6.863 1.00 97.62 216 GLU A C 1
ATOM 1758 O O . GLU A 1 216 ? -19.940 -2.240 6.486 1.00 97.62 216 GLU A O 1
ATOM 1763 N N . PHE A 1 217 ? -21.476 -2.953 7.935 1.00 98.38 217 PHE A N 1
ATOM 1764 C CA . PHE A 1 217 ? -20.583 -3.858 8.645 1.00 98.38 217 PHE A CA 1
ATOM 1765 C C . PHE A 1 217 ? -21.359 -4.995 9.314 1.00 98.38 217 PHE A C 1
ATOM 1767 O O . PHE A 1 217 ? -22.568 -4.941 9.499 1.00 98.38 217 PHE A O 1
ATOM 1774 N N . SER A 1 218 ? -20.655 -6.050 9.711 1.00 98.44 218 SER A N 1
ATOM 1775 C CA . SER A 1 218 ? -21.211 -7.154 10.491 1.00 98.44 218 SER A CA 1
ATOM 1776 C C . SER A 1 218 ? -20.270 -7.544 11.622 1.00 98.44 218 SER A C 1
ATOM 1778 O O . SER A 1 218 ? -19.049 -7.411 11.516 1.00 98.44 218 SER A O 1
ATOM 1780 N N . ILE A 1 219 ? -20.842 -8.034 12.722 1.00 98.25 219 ILE A N 1
ATOM 1781 C CA . ILE A 1 219 ? -20.096 -8.454 13.909 1.00 98.25 219 ILE A CA 1
ATOM 1782 C C . ILE A 1 219 ? -20.377 -9.931 14.158 1.00 98.25 219 ILE A C 1
ATOM 1784 O O . ILE A 1 219 ? -21.526 -10.348 14.290 1.00 98.25 219 ILE A O 1
ATOM 1788 N N . HIS A 1 220 ? -19.318 -10.723 14.279 1.00 97.56 220 HIS A N 1
ATOM 1789 C CA . HIS A 1 220 ? -19.397 -12.126 14.654 1.00 97.56 220 HIS A CA 1
ATOM 1790 C C . HIS A 1 220 ? -18.407 -12.414 15.788 1.00 97.56 220 HIS A C 1
ATOM 1792 O O . HIS A 1 220 ? -17.191 -12.361 15.606 1.00 97.56 220 HIS A O 1
ATOM 1798 N N . PHE A 1 221 ? -18.928 -12.698 16.985 1.00 96.56 221 PHE A N 1
ATOM 1799 C CA . PHE A 1 221 ? -18.171 -12.825 18.239 1.00 96.56 221 PHE A CA 1
ATOM 1800 C C . PHE A 1 221 ? -17.304 -11.608 18.594 1.00 96.56 221 PHE A C 1
ATOM 1802 O O . PHE A 1 221 ? -17.752 -10.740 19.336 1.00 96.56 221 PHE A O 1
ATOM 1809 N N . LYS A 1 222 ? -16.049 -11.602 18.141 1.00 98.06 222 LYS A N 1
ATOM 1810 C CA . LYS A 1 222 ? -15.051 -10.541 18.350 1.00 98.06 222 LYS A CA 1
ATOM 1811 C C . LYS A 1 222 ? -14.404 -10.113 17.030 1.00 98.06 222 LYS A C 1
ATOM 1813 O O . LYS A 1 222 ? -13.299 -9.583 17.014 1.00 98.06 222 LYS A O 1
ATOM 1818 N N . THR A 1 223 ? -15.066 -10.421 15.922 1.00 98.75 223 THR A N 1
ATOM 1819 C CA . THR A 1 223 ? -14.608 -10.128 14.573 1.00 98.75 223 THR A CA 1
ATOM 1820 C C . THR A 1 223 ? -15.592 -9.191 13.905 1.00 98.75 223 THR A C 1
ATOM 1822 O O . THR A 1 223 ? -16.789 -9.471 13.891 1.00 98.75 223 THR A O 1
ATOM 1825 N N . VAL A 1 224 ? -15.076 -8.105 13.344 1.00 98.81 224 VAL A N 1
ATOM 1826 C CA . VAL A 1 224 ? -15.848 -7.131 12.574 1.00 98.81 224 VAL A CA 1
ATOM 1827 C C . VAL A 1 224 ? -15.480 -7.291 11.107 1.00 98.81 224 VAL A C 1
ATOM 1829 O O . VAL A 1 224 ? -14.298 -7.411 10.789 1.00 98.81 224 VAL A O 1
ATOM 1832 N N . THR A 1 225 ? -16.484 -7.330 10.235 1.00 98.81 225 THR A N 1
ATOM 1833 C CA . THR A 1 225 ? -16.321 -7.255 8.777 1.00 98.81 225 THR A CA 1
ATOM 1834 C C . THR A 1 225 ? -16.953 -5.955 8.304 1.00 98.81 225 THR A C 1
ATOM 1836 O O . THR A 1 225 ? -18.110 -5.714 8.628 1.00 98.81 225 THR A O 1
ATOM 1839 N N . ILE A 1 226 ? -16.209 -5.132 7.580 1.00 98.81 226 ILE A N 1
ATOM 1840 C CA . ILE A 1 226 ? -16.578 -3.790 7.128 1.00 98.81 226 ILE A CA 1
ATOM 1841 C C . ILE A 1 226 ? -16.661 -3.827 5.605 1.00 98.81 226 ILE A C 1
ATOM 1843 O O . ILE A 1 226 ? -15.751 -4.347 4.955 1.00 98.81 226 ILE A O 1
ATOM 1847 N N . TYR A 1 227 ? -17.731 -3.275 5.045 1.00 98.44 227 TYR A N 1
ATOM 1848 C CA . TYR A 1 227 ? -17.914 -3.105 3.609 1.00 98.44 227 TYR A CA 1
ATOM 1849 C C . TYR A 1 227 ? -17.589 -1.656 3.243 1.00 98.44 227 TYR A C 1
ATOM 1851 O O . TYR A 1 227 ? -18.442 -0.775 3.308 1.00 98.44 227 TYR A O 1
ATOM 1859 N N . PHE A 1 228 ? -16.328 -1.414 2.899 1.00 98.38 228 PHE A N 1
ATOM 1860 C CA . PHE A 1 228 ? -15.804 -0.098 2.557 1.00 98.38 228 PHE A CA 1
ATOM 1861 C C . PHE A 1 228 ? -15.928 0.147 1.044 1.00 98.38 228 PHE A C 1
ATOM 1863 O O . PHE A 1 228 ? -15.105 -0.309 0.245 1.00 98.38 228 PHE A O 1
ATOM 1870 N N . ASP A 1 229 ? -17.003 0.833 0.655 1.00 96.75 229 ASP A N 1
ATOM 1871 C CA . ASP A 1 229 ? -17.269 1.281 -0.720 1.00 96.75 229 ASP A CA 1
ATOM 1872 C C . ASP A 1 229 ? -16.920 2.765 -0.878 1.00 96.75 229 ASP A C 1
ATOM 1874 O O . ASP A 1 229 ? -15.926 3.108 -1.516 1.00 96.75 229 ASP A O 1
ATOM 1878 N N . LYS A 1 230 ? -17.682 3.639 -0.215 1.00 96.06 230 LYS A N 1
ATOM 1879 C CA . LYS A 1 230 ? -17.421 5.080 -0.165 1.00 96.06 230 LYS A CA 1
ATOM 1880 C C . LYS A 1 230 ? -16.942 5.479 1.224 1.00 96.06 230 LYS A C 1
ATOM 1882 O O . LYS A 1 230 ? -17.494 4.954 2.195 1.00 96.06 230 LYS A O 1
ATOM 1887 N N . PRO A 1 231 ? -15.975 6.401 1.323 1.00 96.69 231 PRO A N 1
ATOM 1888 C CA . PRO A 1 231 ? -15.548 6.896 2.614 1.00 96.69 231 PRO A CA 1
ATOM 1889 C C . PRO A 1 231 ? -16.655 7.672 3.320 1.00 96.69 231 PRO A C 1
ATOM 1891 O O . PRO A 1 231 ? -17.397 8.433 2.694 1.00 96.69 231 PRO A O 1
ATOM 1894 N N . HIS A 1 232 ? -16.749 7.477 4.632 1.00 97.31 232 HIS A N 1
ATOM 1895 C CA . HIS A 1 232 ? -17.594 8.288 5.512 1.00 97.31 232 HIS A CA 1
ATOM 1896 C C . HIS A 1 232 ? -16.804 9.444 6.134 1.00 97.31 232 HIS A C 1
ATOM 1898 O O . HIS A 1 232 ? -17.375 10.492 6.440 1.00 97.31 232 HIS A O 1
ATOM 1904 N N . SER A 1 233 ? -15.489 9.287 6.286 1.00 95.31 233 SER A N 1
ATOM 1905 C CA . SER A 1 233 ? -14.577 10.347 6.704 1.00 95.31 233 SER A CA 1
ATOM 1906 C C . SER A 1 233 ? -14.256 11.354 5.588 1.00 95.31 233 SER A C 1
ATOM 1908 O O . SER A 1 233 ? -14.201 10.992 4.407 1.00 95.31 233 SER A O 1
ATOM 1910 N N . PRO A 1 234 ? -13.945 12.617 5.947 1.00 93.25 234 PRO A N 1
ATOM 1911 C CA . PRO A 1 234 ? -13.355 13.572 5.014 1.00 93.25 234 PRO A CA 1
ATOM 1912 C C . PRO A 1 234 ? -12.072 13.019 4.390 1.00 93.25 234 PRO A C 1
ATOM 1914 O O . PRO A 1 234 ? -11.227 12.477 5.105 1.00 93.25 234 PRO A O 1
ATOM 1917 N N . GLN A 1 235 ? -11.942 13.172 3.075 1.00 94.06 235 GLN A N 1
ATOM 1918 C CA . GLN A 1 235 ? -10.747 12.770 2.338 1.00 94.06 235 GLN A CA 1
ATOM 1919 C C . GLN A 1 235 ? -9.661 13.849 2.414 1.00 94.06 235 GLN A C 1
ATOM 1921 O O . GLN A 1 235 ? -9.961 14.992 2.782 1.00 94.06 235 GLN A O 1
ATOM 1926 N N . PRO A 1 236 ? -8.393 13.505 2.125 1.00 90.12 236 PRO A N 1
ATOM 1927 C CA . PRO A 1 236 ? -7.313 14.481 2.114 1.00 90.12 236 PRO A CA 1
ATOM 1928 C C . PRO A 1 236 ? -7.627 15.626 1.154 1.00 90.12 236 PRO A C 1
ATOM 1930 O O . PRO A 1 236 ? -7.912 15.400 -0.018 1.00 90.12 236 PRO A O 1
ATOM 1933 N N . VAL A 1 237 ? -7.550 16.868 1.629 1.00 86.19 237 VAL A N 1
ATOM 1934 C CA . VAL A 1 237 ? -7.931 18.048 0.824 1.00 86.19 237 VAL A CA 1
ATOM 1935 C C . VAL A 1 237 ? -6.999 18.202 -0.379 1.00 86.19 237 VAL A C 1
ATOM 1937 O O . VAL A 1 237 ? -7.381 18.684 -1.440 1.00 86.19 237 VAL A O 1
ATOM 1940 N N . THR A 1 238 ? -5.761 17.744 -0.223 1.00 83.75 238 THR A N 1
ATOM 1941 C CA . THR A 1 238 ? -4.741 17.690 -1.279 1.00 83.75 238 THR A CA 1
ATOM 1942 C C . THR A 1 238 ? -5.057 16.701 -2.403 1.00 83.75 238 THR A C 1
ATOM 1944 O O . THR A 1 238 ? -4.429 16.771 -3.460 1.00 83.75 238 THR A O 1
ATOM 1947 N N . GLN A 1 239 ? -6.005 15.781 -2.200 1.00 84.38 239 GLN A N 1
ATOM 1948 C CA . GLN A 1 239 ? -6.510 14.905 -3.255 1.00 84.38 239 GLN A CA 1
ATOM 1949 C C . GLN A 1 239 ? -7.623 15.569 -4.073 1.00 84.38 239 GLN A C 1
ATOM 1951 O O . GLN A 1 239 ? -7.930 15.086 -5.148 1.00 84.38 239 GLN A O 1
ATOM 1956 N N . GLU A 1 240 ? -8.228 16.675 -3.639 1.00 77.81 240 GLU A N 1
ATOM 1957 C CA . GLU A 1 240 ? -9.422 17.189 -4.317 1.00 77.81 240 GLU A CA 1
ATOM 1958 C C . GLU A 1 240 ? -9.118 17.932 -5.637 1.00 77.81 240 GLU A C 1
ATOM 1960 O O . GLU A 1 240 ? -8.183 18.730 -5.765 1.00 77.81 240 GLU A O 1
ATOM 1965 N N . GLY A 1 241 ? -9.986 17.726 -6.633 1.00 78.94 241 GLY A N 1
ATOM 1966 C CA . GLY A 1 241 ? -10.051 18.532 -7.852 1.00 78.94 241 GLY A CA 1
ATOM 1967 C C . GLY A 1 241 ? -8.924 18.264 -8.854 1.00 78.94 241 GLY A C 1
ATOM 1968 O O . GLY A 1 241 ? -8.624 17.125 -9.195 1.00 78.94 241 GLY A O 1
ATOM 1969 N N . ILE A 1 242 ? -8.309 19.337 -9.371 1.00 72.94 242 ILE A N 1
ATOM 1970 C CA . ILE A 1 242 ? -7.347 19.276 -10.493 1.00 72.94 242 ILE A CA 1
ATOM 1971 C C . ILE A 1 242 ? -6.125 18.406 -10.157 1.00 72.94 242 ILE A C 1
ATOM 1973 O O . ILE A 1 242 ? -5.532 17.800 -11.050 1.00 72.94 242 ILE A O 1
ATOM 1977 N N . GLN A 1 243 ? -5.726 18.351 -8.885 1.00 82.38 243 GLN A N 1
ATOM 1978 C CA . GLN A 1 243 ? -4.549 17.594 -8.472 1.00 82.38 243 GLN A CA 1
ATOM 1979 C C . GLN A 1 243 ? -4.749 16.082 -8.651 1.00 82.38 243 GLN A C 1
ATOM 1981 O O . GLN A 1 243 ? -3.862 15.432 -9.207 1.00 82.38 243 GLN A O 1
ATOM 1986 N N . GLU A 1 244 ? -5.906 15.538 -8.263 1.00 87.56 244 GLU A N 1
ATOM 1987 C CA . GLU A 1 244 ? -6.250 14.130 -8.503 1.00 87.56 244 GLU A CA 1
ATOM 1988 C C . GLU A 1 244 ? -6.245 13.802 -9.996 1.00 87.56 244 GLU A C 1
ATOM 1990 O O . GLU A 1 244 ? -5.571 12.853 -10.394 1.00 87.56 244 GLU A O 1
ATOM 1995 N N . ASP A 1 245 ? -6.893 14.616 -10.834 1.00 90.12 245 ASP A N 1
ATOM 1996 C CA . ASP A 1 245 ? -6.957 14.381 -12.283 1.00 90.12 245 ASP A CA 1
ATOM 1997 C C . ASP A 1 245 ? -5.562 14.323 -12.927 1.00 90.12 245 ASP A C 1
ATOM 1999 O O . ASP A 1 245 ? -5.277 13.454 -13.760 1.00 90.12 245 ASP A O 1
ATOM 2003 N N . VAL A 1 246 ? -4.663 15.236 -12.535 1.00 91.94 246 VAL A N 1
ATOM 2004 C CA . VAL A 1 246 ? -3.282 15.255 -13.040 1.00 91.94 246 VAL A CA 1
ATOM 2005 C C . VAL A 1 246 ? -2.520 14.017 -12.573 1.00 91.94 246 VAL A C 1
ATOM 2007 O O . VAL A 1 246 ? -1.901 13.336 -13.397 1.00 91.94 246 VAL A O 1
ATOM 2010 N N . VAL A 1 247 ? -2.574 13.703 -11.277 1.00 93.31 247 VAL A N 1
ATOM 2011 C CA . VAL A 1 247 ? -1.857 12.560 -10.698 1.00 93.31 247 VAL A CA 1
ATOM 2012 C C . VAL A 1 247 ? -2.365 11.241 -11.286 1.00 93.31 247 VAL A C 1
ATOM 2014 O O . VAL A 1 247 ? -1.568 10.421 -11.747 1.00 93.31 247 VAL A O 1
ATOM 2017 N N . GLN A 1 248 ? -3.683 11.049 -11.370 1.00 95.38 248 GLN A N 1
ATOM 2018 C CA . GLN A 1 248 ? -4.284 9.864 -11.982 1.00 95.38 248 GLN A CA 1
ATOM 2019 C C . GLN A 1 248 ? -3.993 9.779 -13.479 1.00 95.38 248 GLN A C 1
ATOM 2021 O O . GLN A 1 248 ? -3.749 8.686 -13.993 1.00 95.38 248 GLN A O 1
ATOM 2026 N N . GLY A 1 249 ? -3.930 10.910 -14.188 1.00 96.38 249 GLY A N 1
ATOM 2027 C CA . GLY A 1 249 ? -3.477 10.961 -15.576 1.00 96.38 249 GLY A CA 1
ATOM 2028 C C . GLY A 1 249 ? -2.056 10.413 -15.746 1.00 96.38 249 GLY A C 1
ATOM 2029 O O . GLY A 1 249 ? -1.810 9.584 -16.630 1.00 96.38 249 GLY A O 1
ATOM 2030 N N . VAL A 1 250 ? -1.132 10.816 -14.867 1.00 94.94 250 VAL A N 1
ATOM 2031 C CA . VAL A 1 250 ? 0.248 10.305 -14.830 1.00 94.94 250 VAL A CA 1
ATOM 2032 C C . VAL A 1 250 ? 0.269 8.814 -14.487 1.00 94.94 250 VAL A C 1
ATOM 2034 O O . VAL A 1 250 ? 0.858 8.032 -15.236 1.00 94.94 250 VAL A O 1
ATOM 2037 N N . ASN A 1 251 ? -0.430 8.392 -13.431 1.00 96.06 251 ASN A N 1
ATOM 2038 C CA . ASN A 1 251 ? -0.514 6.987 -13.019 1.00 96.06 251 ASN A CA 1
ATOM 2039 C C . ASN A 1 251 ? -1.045 6.093 -14.142 1.00 96.06 251 ASN A C 1
ATOM 2041 O O . ASN A 1 251 ? -0.434 5.080 -14.486 1.00 96.06 251 ASN A O 1
ATOM 2045 N N . LYS A 1 252 ? -2.134 6.506 -14.793 1.00 97.62 252 LYS A N 1
ATOM 2046 C CA . LYS A 1 252 ? -2.740 5.799 -15.926 1.00 97.62 252 LYS A CA 1
ATOM 2047 C C . LYS A 1 252 ? -1.774 5.657 -17.093 1.00 97.62 252 LYS A C 1
ATOM 2049 O O . LYS A 1 252 ? -1.692 4.584 -17.694 1.00 97.62 252 LYS A O 1
ATOM 2054 N N . ASN A 1 253 ? -1.050 6.723 -17.426 1.00 97.00 253 ASN A N 1
ATOM 2055 C CA . ASN A 1 253 ? -0.062 6.700 -18.501 1.00 97.00 253 ASN A CA 1
ATOM 2056 C C . ASN A 1 253 ? 1.129 5.803 -18.151 1.00 97.00 253 ASN A C 1
ATOM 2058 O O . ASN A 1 253 ? 1.549 5.011 -18.994 1.00 97.00 253 ASN A O 1
ATOM 2062 N N . ASN A 1 254 ? 1.605 5.836 -16.907 1.00 96.31 254 ASN A N 1
ATOM 2063 C CA . ASN A 1 254 ? 2.697 4.983 -16.449 1.00 96.31 254 ASN A CA 1
ATOM 2064 C C . ASN A 1 254 ? 2.293 3.498 -16.412 1.00 96.31 254 ASN A C 1
ATOM 2066 O O . ASN A 1 254 ? 3.054 2.656 -16.884 1.00 96.31 254 ASN A O 1
ATOM 2070 N N . CYS A 1 255 ? 1.076 3.157 -15.967 1.00 97.44 255 CYS A N 1
ATOM 2071 C CA . CYS A 1 255 ? 0.549 1.790 -16.065 1.00 97.44 255 CYS A CA 1
ATOM 2072 C C . CYS A 1 255 ? 0.452 1.323 -17.527 1.00 97.44 255 CYS A C 1
ATOM 2074 O O . CYS A 1 255 ? 0.828 0.194 -17.848 1.00 97.44 255 CYS A O 1
ATOM 2076 N N . LYS A 1 256 ? -0.021 2.180 -18.445 1.00 97.81 256 LYS A N 1
ATOM 2077 C CA . LYS A 1 256 ? -0.058 1.862 -19.885 1.00 97.81 256 LYS A CA 1
ATOM 2078 C C . LYS A 1 256 ? 1.339 1.640 -20.454 1.00 97.81 256 LYS A C 1
ATOM 2080 O O . LYS A 1 256 ? 1.536 0.679 -21.198 1.00 97.81 256 LYS A O 1
ATOM 2085 N N . LEU A 1 257 ? 2.295 2.501 -20.106 1.00 96.94 257 LEU A N 1
ATOM 2086 C CA . LEU A 1 257 ? 3.683 2.384 -20.538 1.00 96.94 257 LEU A CA 1
ATOM 2087 C C . LEU A 1 257 ? 4.291 1.071 -20.038 1.00 96.94 257 LEU A C 1
ATOM 2089 O O . LEU A 1 257 ? 4.798 0.301 -20.849 1.00 96.94 257 LEU A O 1
ATOM 2093 N N . TYR A 1 258 ? 4.144 0.773 -18.743 1.00 96.88 258 TYR A N 1
ATOM 2094 C CA . TYR A 1 258 ? 4.557 -0.492 -18.135 1.00 96.88 258 TYR A CA 1
ATOM 2095 C C . TYR A 1 258 ? 3.995 -1.696 -18.897 1.00 96.88 258 TYR A C 1
ATOM 2097 O O . TYR A 1 258 ? 4.756 -2.550 -19.354 1.00 96.88 258 TYR A O 1
ATOM 2105 N N . ASN A 1 259 ? 2.677 -1.741 -19.112 1.00 97.12 259 ASN A N 1
ATOM 2106 C CA . ASN A 1 259 ? 2.029 -2.856 -19.804 1.00 97.12 259 ASN A CA 1
ATOM 2107 C C . ASN A 1 259 ? 2.461 -2.976 -21.273 1.00 97.12 259 ASN A C 1
ATOM 2109 O O . ASN A 1 259 ? 2.591 -4.083 -21.785 1.00 97.12 259 ASN A O 1
ATOM 2113 N N . THR A 1 260 ? 2.718 -1.855 -21.948 1.00 97.00 260 THR A N 1
ATOM 2114 C CA . THR A 1 260 ? 3.160 -1.846 -23.351 1.00 97.00 260 THR A CA 1
ATOM 2115 C C . THR A 1 260 ? 4.585 -2.375 -23.476 1.00 97.00 260 THR A C 1
ATOM 2117 O O . THR A 1 260 ? 4.839 -3.303 -24.247 1.00 97.00 260 THR A O 1
ATOM 2120 N N . VAL A 1 261 ? 5.506 -1.825 -22.681 1.00 95.12 261 VAL A N 1
ATOM 2121 C CA . VAL A 1 261 ? 6.934 -2.177 -22.682 1.00 95.12 261 VAL A CA 1
ATOM 2122 C C . VAL A 1 261 ? 7.147 -3.636 -22.280 1.00 95.12 261 VAL A C 1
ATOM 2124 O O . VAL A 1 261 ? 8.013 -4.310 -22.834 1.00 95.12 261 VAL A O 1
ATOM 2127 N N . THR A 1 262 ? 6.327 -4.147 -21.362 1.00 96.56 262 THR A N 1
ATOM 2128 C CA . THR A 1 262 ? 6.458 -5.506 -20.818 1.00 96.56 262 THR A CA 1
ATOM 2129 C C . THR A 1 262 ? 5.499 -6.525 -21.442 1.00 96.56 262 THR A C 1
ATOM 2131 O O . THR A 1 262 ? 5.458 -7.675 -21.011 1.00 96.56 262 THR A O 1
ATOM 2134 N N . SER A 1 263 ? 4.762 -6.143 -22.492 1.00 95.56 263 SER A N 1
ATOM 2135 C CA . SER A 1 263 ? 3.706 -6.952 -23.133 1.00 95.56 263 SER A CA 1
ATOM 2136 C C . SER A 1 263 ? 4.150 -8.330 -23.636 1.00 95.56 263 SER A C 1
ATOM 2138 O O . SER A 1 263 ? 3.320 -9.223 -23.797 1.00 95.56 263 SER A O 1
ATOM 2140 N N . ARG A 1 264 ? 5.454 -8.523 -23.875 1.00 94.62 264 ARG A N 1
ATOM 2141 C CA . ARG A 1 264 ? 6.039 -9.808 -24.291 1.00 94.62 264 ARG A CA 1
ATOM 2142 C C . ARG A 1 264 ? 6.088 -10.853 -23.177 1.00 94.62 264 ARG A C 1
ATOM 2144 O O . ARG A 1 264 ? 6.265 -12.029 -23.482 1.00 94.62 264 ARG A O 1
ATOM 2151 N N . TYR A 1 265 ? 5.949 -10.443 -21.918 1.00 95.31 265 TYR A N 1
ATOM 2152 C CA . TYR A 1 265 ? 6.050 -11.322 -20.759 1.00 95.31 265 TYR A CA 1
ATOM 2153 C C . TYR A 1 265 ? 4.706 -11.404 -20.044 1.00 95.31 265 TYR A C 1
ATOM 2155 O O . TYR A 1 265 ? 4.017 -10.403 -19.846 1.00 95.31 265 TYR A O 1
ATOM 2163 N N . THR A 1 266 ? 4.326 -12.611 -19.640 1.00 91.25 266 THR A N 1
ATOM 2164 C CA . THR A 1 266 ? 3.081 -12.848 -18.902 1.00 91.25 266 THR A CA 1
ATOM 2165 C C . THR A 1 266 ? 3.279 -12.703 -17.399 1.00 91.25 266 THR A C 1
ATOM 2167 O O . THR A 1 266 ? 2.419 -12.144 -16.725 1.00 91.25 266 THR A O 1
ATOM 2170 N N . ASP A 1 267 ? 4.413 -13.182 -16.891 1.00 92.94 267 ASP A N 1
ATOM 2171 C CA . ASP A 1 267 ? 4.745 -13.246 -15.470 1.00 92.94 267 ASP A CA 1
ATOM 2172 C C . ASP A 1 267 ? 5.424 -11.960 -14.975 1.00 92.94 267 ASP A C 1
ATOM 2174 O O . ASP A 1 267 ? 6.299 -11.417 -15.648 1.00 92.94 267 ASP A O 1
ATOM 2178 N N . THR A 1 268 ? 5.037 -11.477 -13.793 1.00 96.69 268 THR A N 1
ATOM 2179 C CA . THR A 1 268 ? 5.540 -10.210 -13.236 1.00 96.69 268 THR A CA 1
ATOM 2180 C C . THR A 1 268 ? 7.041 -10.238 -12.964 1.00 96.69 268 THR A C 1
ATOM 2182 O O . THR A 1 268 ? 7.692 -9.216 -13.172 1.00 96.69 268 THR A O 1
ATOM 2185 N N . LEU A 1 269 ? 7.621 -11.376 -12.566 1.00 97.44 269 LEU A N 1
ATOM 2186 C CA . LEU A 1 269 ? 9.066 -11.443 -12.344 1.00 97.44 269 LEU A CA 1
ATOM 2187 C C . LEU A 1 269 ? 9.836 -11.222 -13.654 1.00 97.44 269 LEU A C 1
ATOM 2189 O O . LEU A 1 269 ? 10.782 -10.439 -13.675 1.00 97.44 269 LEU A O 1
ATOM 2193 N N . ASP A 1 270 ? 9.373 -11.808 -14.763 1.00 97.19 270 ASP A N 1
ATOM 2194 C CA . ASP A 1 270 ? 9.987 -11.607 -16.086 1.00 97.19 270 ASP A CA 1
ATOM 2195 C C . ASP A 1 270 ? 9.840 -10.173 -16.581 1.00 97.19 270 ASP A C 1
ATOM 2197 O O . ASP A 1 270 ? 10.779 -9.605 -17.143 1.00 97.19 270 ASP A O 1
ATOM 2201 N N . LYS A 1 271 ? 8.665 -9.573 -16.348 1.00 97.31 271 LYS A N 1
ATOM 2202 C CA . LYS A 1 271 ? 8.437 -8.156 -16.646 1.00 97.31 271 LYS A CA 1
ATOM 2203 C C . LYS A 1 271 ? 9.452 -7.291 -15.904 1.00 97.31 271 LYS A C 1
ATOM 2205 O O . LYS A 1 271 ? 10.051 -6.408 -16.510 1.00 97.31 271 LYS A O 1
ATOM 2210 N N . LEU A 1 272 ? 9.663 -7.552 -14.617 1.00 96.88 272 LEU A N 1
ATOM 2211 C CA . LEU A 1 272 ? 10.555 -6.763 -13.776 1.00 96.88 272 LEU A CA 1
ATOM 2212 C C . LEU A 1 272 ? 12.036 -6.992 -14.072 1.00 96.88 272 LEU A C 1
ATOM 2214 O O . LEU A 1 272 ? 12.778 -6.015 -14.134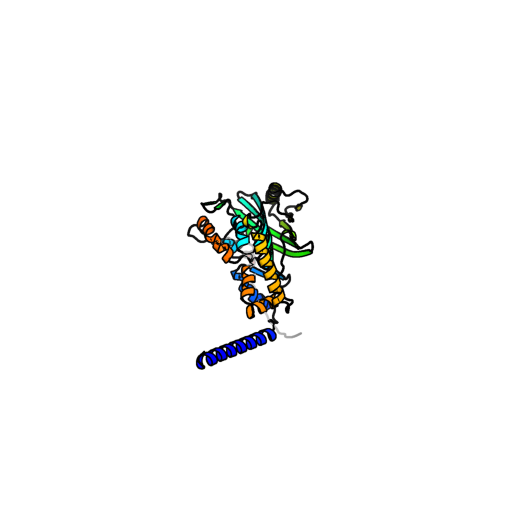 1.00 96.88 272 LEU A O 1
ATOM 2218 N N . GLU A 1 273 ? 12.464 -8.226 -14.341 1.00 96.81 273 GLU A N 1
ATOM 2219 C CA . GLU A 1 273 ? 13.839 -8.504 -14.775 1.00 96.81 273 GLU A CA 1
ATOM 2220 C C . GLU A 1 273 ? 14.147 -7.801 -16.106 1.00 96.81 273 GLU A C 1
ATOM 2222 O O . GLU A 1 273 ? 15.205 -7.188 -16.264 1.00 96.81 273 GLU A O 1
ATOM 2227 N N . TYR A 1 274 ? 13.194 -7.811 -17.046 1.00 96.75 274 TYR A N 1
ATOM 2228 C CA . TYR A 1 274 ? 13.320 -7.076 -18.302 1.00 96.75 274 TYR A CA 1
ATOM 2229 C C . TYR A 1 274 ? 13.439 -5.562 -18.084 1.00 96.75 274 TYR A C 1
ATOM 2231 O O . TYR A 1 274 ? 14.310 -4.922 -18.677 1.00 96.75 274 TYR A O 1
ATOM 2239 N N . LEU A 1 275 ? 12.589 -4.979 -17.230 1.00 95.94 275 LEU A N 1
ATOM 2240 C CA . LEU A 1 275 ? 12.661 -3.549 -16.921 1.00 95.94 275 LEU A CA 1
ATOM 2241 C C . LEU A 1 275 ? 13.987 -3.187 -16.256 1.00 95.94 275 LEU A C 1
ATOM 2243 O O . LEU A 1 275 ? 14.629 -2.237 -16.689 1.00 95.94 275 LEU A O 1
ATOM 2247 N N . LYS A 1 276 ? 14.455 -3.983 -15.291 1.00 94.94 276 LYS A N 1
ATOM 2248 C CA . LYS A 1 276 ? 15.753 -3.775 -14.637 1.00 94.94 276 LYS A CA 1
ATOM 2249 C C . LYS A 1 276 ? 16.913 -3.776 -15.643 1.00 94.94 276 LYS A C 1
ATOM 2251 O O . LYS A 1 276 ? 17.872 -3.030 -15.473 1.00 94.94 276 LYS A O 1
ATOM 2256 N N . ALA A 1 277 ? 16.818 -4.572 -16.711 1.00 93.88 277 ALA A N 1
ATOM 2257 C CA . ALA A 1 277 ? 17.852 -4.667 -17.740 1.00 93.88 277 ALA A CA 1
ATOM 2258 C C . ALA A 1 277 ? 17.790 -3.570 -18.823 1.00 93.88 277 ALA A C 1
ATOM 2260 O O . ALA A 1 277 ? 18.842 -3.165 -19.323 1.00 93.88 277 ALA A O 1
ATOM 2261 N N . PHE A 1 278 ? 16.595 -3.114 -19.225 1.00 93.94 278 PHE A N 1
ATOM 2262 C CA . PHE A 1 278 ? 16.431 -2.272 -20.427 1.00 93.94 278 PHE A CA 1
ATOM 2263 C C . PHE A 1 278 ? 15.610 -0.995 -20.249 1.00 93.94 278 PHE A C 1
ATOM 2265 O O . PHE A 1 278 ? 15.620 -0.155 -21.148 1.00 93.94 278 PHE A O 1
ATOM 2272 N N . ALA A 1 279 ? 14.905 -0.843 -19.133 1.00 93.19 279 ALA A N 1
ATOM 2273 C CA . ALA A 1 279 ? 14.137 0.351 -18.792 1.00 93.19 279 ALA A CA 1
ATOM 2274 C C . ALA A 1 279 ? 14.218 0.615 -17.273 1.00 93.19 279 ALA A C 1
ATOM 2276 O O . ALA A 1 279 ? 13.187 0.575 -16.588 1.00 93.19 279 ALA A O 1
ATOM 2277 N N . PRO A 1 280 ? 15.434 0.828 -16.729 1.00 93.19 280 PRO A N 1
ATOM 2278 C CA . PRO A 1 280 ? 15.653 0.941 -15.290 1.00 93.19 280 PRO A CA 1
ATOM 2279 C C . PRO A 1 280 ? 14.863 2.098 -14.671 1.00 93.19 280 PRO A C 1
ATOM 2281 O O . PRO A 1 280 ? 14.402 1.981 -13.546 1.00 93.19 280 PRO A O 1
ATOM 2284 N N . GLU A 1 281 ? 14.589 3.172 -15.409 1.00 91.75 281 GLU A N 1
ATOM 2285 C CA . GLU A 1 281 ? 13.757 4.280 -14.931 1.00 91.75 281 GLU A CA 1
ATOM 2286 C C . GLU A 1 281 ? 12.320 3.829 -14.638 1.00 91.75 281 GLU A C 1
ATOM 2288 O O . GLU A 1 281 ? 11.712 4.260 -13.661 1.00 91.75 281 GLU A O 1
ATOM 2293 N N . LEU A 1 282 ? 11.770 2.924 -15.455 1.00 91.56 282 LEU A N 1
ATOM 2294 C CA . LEU A 1 282 ? 10.439 2.364 -15.225 1.00 91.56 282 LEU A CA 1
ATOM 2295 C C . LEU A 1 282 ? 10.445 1.338 -14.082 1.00 91.56 282 LEU A C 1
ATOM 2297 O O . LEU A 1 282 ? 9.445 1.212 -13.374 1.00 91.56 282 LEU A O 1
ATOM 2301 N N . TYR A 1 283 ? 11.568 0.643 -13.875 1.00 93.56 283 TYR A N 1
ATOM 2302 C CA . TYR A 1 283 ? 11.784 -0.182 -12.685 1.00 93.56 283 TYR A CA 1
ATOM 2303 C C . TYR A 1 283 ? 11.805 0.680 -11.413 1.00 93.56 283 TYR A C 1
ATOM 2305 O O . TYR A 1 283 ? 11.089 0.383 -10.464 1.00 93.56 283 TYR A O 1
ATOM 2313 N N . GLU A 1 284 ? 12.520 1.805 -11.417 1.00 90.38 284 GLU A N 1
ATOM 2314 C CA . GLU A 1 284 ? 12.554 2.738 -10.284 1.00 90.38 284 GLU A CA 1
ATOM 2315 C C . GLU A 1 284 ? 11.183 3.365 -9.995 1.00 90.38 284 GLU A C 1
ATOM 2317 O O . GLU A 1 284 ? 10.797 3.496 -8.835 1.00 90.38 284 GLU A O 1
ATOM 2322 N N . ILE A 1 285 ? 10.387 3.688 -11.024 1.00 88.81 285 ILE A N 1
ATOM 2323 C CA . ILE A 1 285 ? 8.991 4.126 -10.830 1.00 88.81 285 ILE A CA 1
ATOM 2324 C C . ILE A 1 285 ? 8.187 3.064 -10.065 1.00 88.81 285 ILE A C 1
ATOM 2326 O O . ILE A 1 285 ? 7.391 3.411 -9.191 1.00 88.81 285 ILE A O 1
ATOM 2330 N N . MET A 1 286 ? 8.399 1.777 -10.363 1.00 90.50 286 MET A N 1
ATOM 2331 C CA . MET A 1 286 ? 7.785 0.682 -9.609 1.00 90.50 286 MET A CA 1
ATOM 2332 C C . MET A 1 286 ? 8.253 0.683 -8.154 1.00 90.50 286 MET A C 1
ATOM 2334 O O . MET A 1 286 ? 7.419 0.716 -7.250 1.00 90.50 286 MET A O 1
ATOM 2338 N N . MET A 1 287 ? 9.564 0.720 -7.921 1.00 88.94 287 MET A N 1
ATOM 2339 C CA . MET A 1 287 ? 10.133 0.695 -6.571 1.00 88.94 287 MET A CA 1
ATOM 2340 C C . MET A 1 287 ? 9.638 1.869 -5.717 1.00 88.94 287 MET A C 1
ATOM 2342 O O . MET A 1 287 ? 9.308 1.699 -4.543 1.00 88.94 287 MET A O 1
ATOM 2346 N N . HIS A 1 288 ? 9.503 3.054 -6.313 1.00 84.75 288 HIS A N 1
ATOM 2347 C CA . HIS A 1 288 ? 9.001 4.245 -5.631 1.00 84.75 288 HIS A CA 1
ATOM 2348 C C . HIS A 1 288 ? 7.492 4.239 -5.377 1.00 84.75 288 HIS A C 1
ATOM 2350 O O . HIS A 1 288 ? 7.034 4.944 -4.478 1.00 84.75 288 HIS A O 1
ATOM 2356 N N . SER A 1 289 ? 6.725 3.430 -6.112 1.00 84.31 289 SER A N 1
ATOM 2357 C CA . SER A 1 289 ? 5.277 3.315 -5.916 1.00 84.31 289 SER A CA 1
ATOM 2358 C C . SER A 1 289 ? 4.881 2.613 -4.607 1.00 84.31 289 SER A C 1
ATOM 2360 O O . SER A 1 289 ? 3.751 2.758 -4.151 1.00 84.31 289 SER A O 1
ATOM 2362 N N . LEU A 1 290 ? 5.812 1.893 -3.971 1.00 75.75 290 LEU A N 1
ATOM 2363 C CA . LEU A 1 290 ? 5.596 1.132 -2.738 1.00 75.75 290 LEU A CA 1
ATOM 2364 C C . LEU A 1 290 ? 6.059 1.916 -1.493 1.00 75.75 290 LEU A C 1
ATOM 2366 O O . LEU A 1 290 ? 7.011 1.507 -0.842 1.00 75.75 290 LEU A O 1
ATOM 2370 N N . TYR A 1 291 ? 5.429 3.054 -1.158 1.00 67.12 291 TYR A N 1
ATOM 2371 C CA . TYR A 1 291 ? 5.743 3.880 0.035 1.00 67.12 291 TYR A CA 1
ATOM 2372 C C . TYR A 1 291 ? 7.248 3.994 0.351 1.00 67.12 291 TYR A C 1
ATOM 2374 O O . TYR A 1 291 ? 7.721 3.672 1.449 1.00 67.12 291 TYR A O 1
ATOM 2382 N N . ALA A 1 292 ? 8.023 4.415 -0.649 1.00 63.78 292 ALA A N 1
ATOM 2383 C CA . ALA A 1 292 ? 9.473 4.466 -0.539 1.00 63.78 292 ALA A CA 1
ATOM 2384 C C . ALA A 1 292 ? 9.947 5.512 0.486 1.00 63.78 292 ALA A C 1
ATOM 2386 O O . ALA A 1 292 ? 9.226 6.442 0.851 1.00 63.78 292 ALA A O 1
ATOM 2387 N N . LYS A 1 293 ? 11.216 5.406 0.905 1.00 64.88 293 LYS A N 1
ATOM 2388 C CA . LYS A 1 293 ? 11.870 6.341 1.845 1.00 64.88 293 LYS A CA 1
ATOM 2389 C C . LYS A 1 293 ? 11.686 7.815 1.471 1.00 64.88 293 LYS A C 1
ATOM 2391 O O . LYS A 1 293 ? 11.579 8.651 2.362 1.00 64.88 293 LYS A O 1
ATOM 2396 N N . GLY A 1 294 ? 11.592 8.123 0.175 1.00 70.44 294 GLY A N 1
ATOM 2397 C CA . GLY A 1 294 ? 11.301 9.470 -0.319 1.00 70.44 294 GLY A CA 1
ATOM 2398 C C . GLY A 1 294 ? 10.020 10.069 0.276 1.00 70.44 294 GLY A C 1
ATOM 2399 O O . GLY A 1 294 ? 10.056 11.217 0.711 1.00 70.44 294 GLY A O 1
ATOM 2400 N N . PHE A 1 295 ? 8.941 9.286 0.399 1.00 77.88 295 PHE A N 1
ATOM 2401 C CA . PHE A 1 295 ? 7.679 9.720 1.015 1.00 77.88 295 PHE A CA 1
ATOM 2402 C C . PHE A 1 295 ? 7.885 10.188 2.457 1.00 77.88 295 PHE A C 1
ATOM 2404 O O . PHE A 1 295 ? 7.616 11.337 2.799 1.00 77.88 295 PHE A O 1
ATOM 2411 N N . PHE A 1 296 ? 8.447 9.322 3.300 1.00 75.31 296 PHE A N 1
ATOM 2412 C CA . PHE A 1 296 ? 8.624 9.627 4.720 1.00 75.31 296 PHE A CA 1
ATOM 2413 C C . PHE A 1 296 ? 9.743 10.637 4.991 1.00 75.31 296 PHE A C 1
ATOM 2415 O O . PHE A 1 296 ? 9.700 11.312 6.018 1.00 75.31 296 PHE A O 1
ATOM 2422 N N . SER A 1 297 ? 10.703 10.808 4.074 1.00 77.62 297 SER A N 1
ATOM 2423 C CA . SER A 1 297 ? 11.746 11.835 4.207 1.00 77.62 297 SER A CA 1
ATOM 2424 C C . SER A 1 297 ? 11.159 13.250 4.331 1.00 77.62 297 SER A C 1
ATOM 2426 O O . SER A 1 297 ? 11.660 14.067 5.106 1.00 77.62 297 SER A O 1
ATOM 2428 N N . ALA A 1 298 ? 10.022 13.515 3.672 1.00 77.25 298 ALA A N 1
ATOM 2429 C CA . ALA A 1 298 ? 9.288 14.778 3.784 1.00 77.25 298 ALA A CA 1
ATOM 2430 C C . ALA A 1 298 ? 8.710 15.023 5.195 1.00 77.25 298 ALA A C 1
ATOM 2432 O O . ALA A 1 298 ? 8.424 16.164 5.568 1.00 77.25 298 ALA A O 1
ATOM 2433 N N . PHE A 1 299 ? 8.586 13.968 6.004 1.00 81.44 299 PHE A N 1
ATOM 2434 C CA . PHE A 1 299 ? 7.986 13.980 7.338 1.00 81.44 299 PHE A CA 1
ATOM 2435 C C . PHE A 1 299 ? 8.978 13.693 8.472 1.00 81.44 299 PHE A C 1
ATOM 2437 O O . PHE A 1 299 ? 8.579 13.672 9.637 1.00 81.44 299 PHE A O 1
ATOM 2444 N N . GLU A 1 300 ? 10.277 13.552 8.185 1.00 82.56 300 GLU A N 1
ATOM 2445 C CA . GLU A 1 300 ? 11.316 13.319 9.205 1.00 82.56 300 GLU A CA 1
ATOM 2446 C C . GLU A 1 300 ? 11.310 14.360 10.329 1.00 82.56 300 GLU A C 1
ATOM 2448 O O . GLU A 1 300 ? 11.668 14.073 11.472 1.00 82.56 300 GLU A O 1
ATOM 2453 N N . TRP A 1 301 ? 10.910 15.593 10.018 1.00 83.12 301 TRP A N 1
ATOM 2454 C CA . TRP A 1 301 ? 10.806 16.663 11.003 1.00 83.12 301 TRP A CA 1
ATOM 2455 C C . TRP A 1 301 ? 9.814 16.324 12.128 1.00 83.12 301 TRP A C 1
ATOM 2457 O O . TRP A 1 301 ? 10.054 16.714 13.268 1.00 83.12 301 TRP A O 1
ATOM 2467 N N . ILE A 1 302 ? 8.752 15.562 11.843 1.00 81.88 302 ILE A N 1
ATOM 2468 C CA . ILE A 1 302 ? 7.768 15.135 12.844 1.00 81.88 302 ILE A CA 1
ATOM 2469 C C . ILE A 1 302 ? 8.401 14.128 13.808 1.00 81.88 302 ILE A C 1
ATOM 2471 O O . ILE A 1 302 ? 8.264 14.253 15.022 1.00 81.88 302 ILE A O 1
ATOM 2475 N N . ILE A 1 303 ? 9.207 13.203 13.279 1.00 77.94 303 ILE A N 1
ATOM 2476 C CA . ILE A 1 303 ? 9.943 12.204 14.063 1.00 77.94 303 ILE A CA 1
ATOM 2477 C C . ILE A 1 303 ? 10.944 12.895 14.994 1.00 77.94 303 ILE A C 1
ATOM 2479 O O . ILE A 1 303 ? 11.044 12.542 16.170 1.00 77.94 303 ILE A O 1
ATOM 2483 N N . LYS A 1 304 ? 11.618 13.947 14.508 1.00 82.44 304 LYS A N 1
ATOM 2484 C CA . LYS A 1 304 ? 12.521 14.784 15.319 1.00 82.44 304 LYS A CA 1
ATOM 2485 C C . LYS A 1 304 ? 11.793 15.501 16.461 1.00 82.44 304 LYS A C 1
ATOM 2487 O O . LYS A 1 304 ? 12.364 15.628 17.541 1.00 82.44 304 LYS A O 1
ATOM 2492 N N . ILE A 1 305 ? 10.548 15.940 16.256 1.00 80.06 305 ILE A N 1
ATOM 2493 C CA . ILE A 1 305 ? 9.721 16.524 17.327 1.00 80.06 305 ILE A CA 1
ATOM 2494 C C . ILE A 1 305 ? 9.367 15.461 18.376 1.00 80.06 305 ILE A C 1
ATOM 2496 O O . ILE A 1 305 ? 9.447 15.728 19.572 1.00 80.06 305 ILE A O 1
ATOM 2500 N N . ILE A 1 306 ? 9.013 14.251 17.942 1.00 75.94 306 ILE A N 1
ATOM 2501 C CA . ILE A 1 306 ? 8.487 13.192 18.819 1.00 75.94 306 ILE A CA 1
ATOM 2502 C C . ILE A 1 306 ? 9.573 12.532 19.669 1.00 75.94 306 ILE A C 1
ATOM 2504 O O . ILE A 1 306 ? 9.353 12.255 20.851 1.00 75.94 306 ILE A O 1
ATOM 2508 N N . HIS A 1 307 ? 10.737 12.257 19.080 1.00 70.62 307 HIS A N 1
ATOM 2509 C CA . HIS A 1 307 ? 11.824 11.542 19.751 1.00 70.62 307 HIS A CA 1
ATOM 2510 C C . HIS A 1 307 ? 12.960 12.465 20.233 1.00 70.62 307 HIS A C 1
ATOM 2512 O O . HIS A 1 307 ? 13.886 12.019 20.920 1.00 70.62 307 HIS A O 1
ATOM 2518 N N . GLY A 1 308 ? 12.901 13.763 19.915 1.00 62.50 308 GLY A N 1
ATOM 2519 C CA . GLY A 1 308 ? 14.044 14.665 20.049 1.00 62.50 308 GLY A CA 1
ATOM 2520 C C . GLY A 1 308 ? 15.192 14.250 19.117 1.00 62.50 308 GLY A C 1
ATOM 2521 O O . GLY A 1 308 ? 15.014 13.471 18.187 1.00 62.50 308 GLY A O 1
ATOM 2522 N N . HIS A 1 309 ? 16.420 14.706 19.385 1.00 47.69 309 HIS A N 1
ATOM 2523 C CA . HIS A 1 309 ? 17.626 14.281 18.644 1.00 47.69 309 HIS A CA 1
ATOM 2524 C C . HIS A 1 309 ? 18.003 12.794 18.852 1.00 47.69 309 HIS A C 1
ATOM 2526 O O . HIS A 1 309 ? 19.104 12.384 18.487 1.00 47.69 309 HIS A O 1
ATOM 2532 N N . ARG A 1 310 ? 17.151 11.980 19.489 1.00 42.34 310 ARG A N 1
ATOM 2533 C CA . ARG A 1 310 ? 17.420 10.563 19.749 1.00 42.34 310 ARG A CA 1
ATOM 2534 C C . ARG A 1 310 ? 16.585 9.718 18.788 1.00 42.34 310 ARG A C 1
ATOM 2536 O O . ARG A 1 310 ? 15.376 9.904 18.757 1.00 42.34 310 ARG A O 1
ATOM 2543 N N . PRO A 1 311 ? 17.186 8.800 18.017 1.00 45.06 311 PRO A N 1
ATOM 2544 C CA . PRO A 1 311 ? 16.420 7.916 17.149 1.00 45.06 311 PRO A CA 1
ATOM 2545 C C . PRO A 1 311 ? 15.489 7.001 17.972 1.00 45.06 311 PRO A C 1
ATOM 2547 O O . PRO A 1 311 ? 15.771 6.742 19.152 1.00 45.06 311 PRO A O 1
ATOM 2550 N N . PRO A 1 312 ? 14.385 6.512 17.378 1.00 50.31 312 PRO A N 1
ATOM 2551 C CA . PRO A 1 312 ? 13.506 5.537 18.016 1.00 50.31 312 PRO A CA 1
ATOM 2552 C C . PRO A 1 312 ? 14.308 4.310 18.473 1.00 50.31 312 PRO A C 1
ATOM 2554 O O . PRO A 1 312 ? 15.205 3.835 17.776 1.00 50.31 312 PRO A O 1
ATOM 2557 N N . LYS A 1 313 ? 14.019 3.805 19.680 1.00 45.50 313 LYS A N 1
ATOM 2558 C CA . LYS A 1 313 ? 14.637 2.561 20.156 1.00 45.50 313 LYS A CA 1
ATOM 2559 C C . LYS A 1 313 ? 14.060 1.391 19.350 1.00 45.50 313 LYS A C 1
ATOM 2561 O O . LYS A 1 313 ? 12.833 1.292 19.288 1.00 45.50 313 LYS A O 1
ATOM 2566 N N . PRO A 1 314 ? 14.896 0.496 18.796 1.00 45.81 314 PRO A N 1
ATOM 2567 C CA . PRO A 1 314 ? 14.414 -0.737 18.187 1.00 45.81 314 PRO A CA 1
ATOM 2568 C C . PRO A 1 314 ? 13.556 -1.536 19.180 1.00 45.81 314 PRO A C 1
ATOM 2570 O O . PRO A 1 314 ? 13.816 -1.468 20.388 1.00 45.81 314 PRO A O 1
ATOM 2573 N N . PRO A 1 315 ? 12.559 -2.305 18.707 1.00 44.47 315 PRO A N 1
ATOM 2574 C CA . PRO A 1 315 ? 11.821 -3.219 19.569 1.00 44.47 315 PRO A CA 1
ATOM 2575 C C . PRO A 1 315 ? 12.793 -4.182 20.264 1.00 44.47 315 PRO A C 1
ATOM 2577 O O . PRO A 1 315 ? 13.644 -4.796 19.618 1.00 44.47 315 PRO A O 1
ATOM 2580 N N . GLU A 1 316 ? 12.681 -4.298 21.591 1.00 50.28 316 GLU A N 1
ATOM 2581 C CA . GLU A 1 316 ? 13.460 -5.279 22.346 1.00 50.28 316 GLU A CA 1
ATOM 2582 C C . GLU A 1 316 ? 13.109 -6.690 21.845 1.00 50.28 316 GLU A C 1
ATOM 2584 O O . GLU A 1 316 ? 11.921 -7.010 21.717 1.00 50.28 316 GLU A O 1
ATOM 2589 N N . PRO A 1 317 ? 14.109 -7.550 21.568 1.00 57.78 317 PRO A N 1
ATOM 2590 C CA . PRO A 1 317 ? 13.859 -8.942 21.231 1.00 57.78 317 PRO A CA 1
ATOM 2591 C C . PRO A 1 317 ? 12.974 -9.598 22.298 1.00 57.78 317 PRO A C 1
ATOM 2593 O O . PRO A 1 317 ? 13.121 -9.282 23.485 1.00 57.78 317 PRO A O 1
ATOM 2596 N N . PRO A 1 318 ? 12.082 -10.532 21.920 1.00 55.34 318 PRO A N 1
ATOM 2597 C CA . PRO A 1 318 ? 11.294 -11.267 22.895 1.00 55.34 318 PRO A CA 1
ATOM 2598 C C . PRO A 1 318 ? 12.237 -11.899 23.917 1.00 55.34 318 PRO A C 1
ATOM 2600 O O . PRO A 1 318 ? 13.170 -12.621 23.555 1.00 55.34 318 PRO A O 1
ATOM 2603 N N . LYS A 1 319 ? 12.002 -11.601 25.202 1.00 60.06 319 LYS A N 1
ATOM 2604 C CA . LYS A 1 319 ? 12.749 -12.228 26.293 1.00 60.06 319 LYS A CA 1
ATOM 2605 C C . LYS A 1 319 ? 12.638 -13.744 26.106 1.00 60.06 319 LYS A C 1
ATOM 2607 O O . LYS A 1 319 ? 11.511 -14.231 25.968 1.00 60.06 319 LYS A O 1
ATOM 2612 N N . PRO A 1 320 ? 13.761 -14.484 26.061 1.00 63.84 320 PRO A N 1
ATOM 2613 C CA . PRO A 1 320 ? 13.704 -15.928 25.926 1.00 63.84 320 PRO A CA 1
ATOM 2614 C C . PRO A 1 320 ? 12.814 -16.491 27.040 1.00 63.84 320 PRO A C 1
ATOM 2616 O O . PRO A 1 320 ? 12.859 -15.975 28.164 1.00 63.84 320 PRO A O 1
ATOM 2619 N N . PRO A 1 321 ? 11.973 -17.498 26.741 1.00 64.38 321 PRO A N 1
ATOM 2620 C CA . PRO A 1 321 ? 11.128 -18.110 27.752 1.00 64.38 321 PRO A CA 1
ATOM 2621 C C . PRO A 1 321 ? 12.002 -18.531 28.929 1.00 64.38 321 PRO A C 1
ATOM 2623 O O . PRO A 1 321 ? 13.075 -19.111 28.733 1.00 64.38 321 PRO A O 1
ATOM 2626 N N . CYS A 1 322 ? 11.558 -18.199 30.144 1.00 58.62 322 CYS A N 1
ATOM 2627 C CA . CYS A 1 322 ? 12.236 -18.633 31.355 1.00 58.62 322 CYS A CA 1
ATOM 2628 C C . CYS A 1 322 ? 12.493 -20.142 31.242 1.00 58.62 322 CYS A C 1
ATOM 2630 O O . CYS A 1 322 ? 11.558 -20.876 30.897 1.00 58.62 322 CYS A O 1
ATOM 2632 N N . PRO A 1 323 ? 13.726 -20.616 31.497 1.00 67.12 323 PRO A N 1
ATOM 2633 C CA . PRO A 1 323 ? 13.983 -22.043 31.509 1.00 67.12 323 PRO A CA 1
ATOM 2634 C C . PRO A 1 323 ? 12.995 -22.703 32.479 1.00 67.12 323 PRO A C 1
ATOM 2636 O O . PRO A 1 323 ? 12.711 -22.123 33.536 1.00 67.12 323 PRO A O 1
ATOM 2639 N N . PRO A 1 324 ? 12.434 -23.872 32.121 1.00 66.62 324 PRO A N 1
ATOM 2640 C CA . PRO A 1 324 ? 11.519 -24.579 33.000 1.00 66.62 324 PRO A CA 1
ATOM 2641 C C . PRO A 1 324 ? 12.173 -24.745 34.379 1.00 66.62 324 PRO A C 1
ATOM 2643 O O . PRO A 1 324 ? 13.393 -24.949 34.450 1.00 66.62 324 PRO A O 1
ATOM 2646 N N . PRO A 1 325 ? 11.400 -24.619 35.475 1.00 63.38 325 PRO A N 1
ATOM 2647 C CA . PRO A 1 325 ? 11.939 -24.795 36.813 1.00 63.38 325 PRO A CA 1
ATOM 2648 C C . PRO A 1 325 ? 12.678 -26.131 36.873 1.00 63.38 325 PRO A C 1
ATOM 2650 O O . PRO A 1 325 ? 12.160 -27.158 36.426 1.00 63.38 325 PRO A O 1
ATOM 2653 N N . LYS A 1 326 ? 13.921 -26.094 37.371 1.00 62.66 326 LYS A N 1
ATOM 2654 C CA . LYS A 1 326 ? 14.725 -27.304 37.545 1.00 62.66 326 LYS A CA 1
ATOM 2655 C C . LYS A 1 326 ? 13.900 -28.317 38.350 1.00 62.66 326 LYS A C 1
ATOM 2657 O O . LYS A 1 326 ? 13.276 -27.905 39.334 1.00 62.66 326 LYS A O 1
ATOM 2662 N N . PRO A 1 327 ? 13.887 -29.604 37.957 1.00 65.94 327 PRO A N 1
ATOM 2663 C CA . PRO A 1 327 ? 13.253 -30.643 38.755 1.00 65.94 327 PRO A CA 1
ATOM 2664 C C . PRO A 1 327 ? 13.761 -30.563 40.200 1.00 65.94 327 PRO A C 1
ATOM 2666 O O . PRO A 1 327 ? 14.946 -30.260 40.392 1.00 65.94 327 PRO A O 1
ATOM 2669 N N . PRO A 1 328 ? 12.907 -30.814 41.208 1.00 62.06 328 PRO A N 1
ATOM 2670 C CA . PRO A 1 328 ? 13.358 -30.893 42.588 1.00 62.06 328 PRO A CA 1
ATOM 2671 C C . PRO A 1 328 ? 14.527 -31.873 42.676 1.00 62.06 328 PRO A C 1
ATOM 2673 O O . PRO A 1 328 ? 14.458 -32.967 42.109 1.00 62.06 328 PRO A O 1
ATOM 2676 N N . CYS A 1 329 ? 15.602 -31.476 43.356 1.00 52.66 329 CYS A N 1
ATOM 2677 C CA . CYS A 1 329 ? 16.686 -32.401 43.657 1.00 52.66 329 CYS A CA 1
ATOM 2678 C C . CYS A 1 329 ? 16.099 -33.633 44.369 1.00 52.66 329 CYS A C 1
ATOM 2680 O O . CYS A 1 329 ? 15.224 -33.460 45.227 1.00 52.66 329 CYS A O 1
ATOM 2682 N N . PRO A 1 330 ? 16.555 -34.857 44.040 1.00 60.19 330 PRO A N 1
ATOM 2683 C CA . PRO A 1 330 ? 16.169 -36.033 44.802 1.00 60.19 330 PRO A CA 1
ATOM 2684 C C . PRO A 1 330 ? 16.513 -35.802 46.279 1.00 60.19 330 PRO A C 1
ATOM 2686 O O . PRO A 1 330 ? 17.549 -35.188 46.559 1.00 60.19 330 PRO A O 1
ATOM 2689 N N . PRO A 1 331 ? 15.663 -36.247 47.219 1.00 50.62 331 PRO A N 1
ATOM 2690 C CA . PRO A 1 331 ? 15.951 -36.102 48.634 1.00 50.62 331 PRO A CA 1
ATOM 2691 C C . PRO A 1 331 ? 17.291 -36.768 48.949 1.00 50.62 331 PRO A C 1
ATOM 2693 O O . PRO A 1 331 ? 17.512 -37.936 48.635 1.00 50.62 331 PRO A O 1
ATOM 2696 N N . THR A 1 332 ? 18.190 -35.989 49.541 1.00 44.12 332 THR A N 1
ATOM 2697 C CA . THR A 1 332 ? 19.471 -36.458 50.053 1.00 44.12 332 THR A CA 1
ATOM 2698 C C . THR A 1 332 ? 19.195 -37.514 51.117 1.00 44.12 332 THR A C 1
ATOM 2700 O O . THR A 1 332 ? 18.533 -37.215 52.113 1.00 44.12 332 THR A O 1
ATOM 2703 N N . GLU A 1 333 ? 19.672 -38.741 50.911 1.00 42.72 333 GLU A N 1
ATOM 2704 C CA . GLU A 1 333 ? 19.623 -39.776 51.941 1.00 42.72 333 GLU A CA 1
ATOM 2705 C C . GLU A 1 333 ? 20.365 -39.270 53.180 1.00 42.72 333 GLU A C 1
ATOM 2707 O O . GLU A 1 333 ? 21.561 -38.973 53.160 1.00 42.72 333 GLU A O 1
ATOM 2712 N N . THR A 1 334 ? 19.618 -39.115 54.266 1.00 37.00 334 THR A N 1
ATOM 2713 C CA . THR A 1 334 ? 20.154 -38.808 55.582 1.00 37.00 334 THR A CA 1
ATOM 2714 C C . THR A 1 334 ? 20.930 -40.017 56.086 1.00 37.00 334 THR A C 1
ATOM 2716 O O . THR A 1 334 ? 20.336 -41.034 56.451 1.00 37.00 334 THR A O 1
ATOM 2719 N N . CYS A 1 335 ? 22.257 -39.898 56.147 1.00 38.62 335 CYS A N 1
ATOM 2720 C CA . CYS A 1 335 ? 23.086 -40.779 56.961 1.00 38.62 335 CYS A CA 1
ATOM 2721 C C . CYS A 1 335 ? 22.557 -40.748 58.399 1.00 38.62 335 CYS A C 1
ATOM 2723 O O . CYS A 1 335 ? 22.639 -39.721 59.071 1.00 38.62 335 CYS A O 1
ATOM 2725 N N . THR A 1 336 ? 21.998 -41.867 58.854 1.00 38.34 336 THR A N 1
ATOM 2726 C CA . THR A 1 336 ? 21.605 -42.060 60.252 1.00 38.34 336 THR A CA 1
ATOM 2727 C C . THR A 1 336 ? 22.514 -43.137 60.826 1.00 38.34 336 THR A C 1
ATOM 2729 O O . THR A 1 336 ? 22.496 -44.281 60.373 1.00 38.34 336 THR A O 1
ATOM 2732 N N . GLU A 1 337 ? 23.358 -42.755 61.780 1.00 39.22 337 GLU A N 1
ATOM 2733 C CA . GLU A 1 337 ? 24.194 -43.676 62.543 1.00 39.22 337 GLU A CA 1
ATOM 2734 C C . GLU A 1 337 ? 23.339 -44.521 63.501 1.00 39.22 337 GLU A C 1
ATOM 2736 O O . GLU A 1 337 ? 22.662 -43.997 64.379 1.00 39.22 337 GLU A O 1
ATOM 2741 N N . SER A 1 338 ? 23.460 -45.840 63.320 1.00 43.22 338 SER A N 1
ATOM 2742 C CA . SER A 1 338 ? 23.413 -46.941 64.299 1.00 43.22 338 SER A CA 1
ATOM 2743 C C . SER A 1 338 ? 22.229 -47.087 65.267 1.00 43.22 338 SER A C 1
ATOM 2745 O O . SER A 1 338 ? 22.002 -46.231 66.111 1.00 43.22 338 SER A O 1
ATOM 2747 N N . GLN A 1 339 ? 21.623 -48.287 65.276 1.00 39.94 339 GLN A N 1
ATOM 2748 C CA . GLN A 1 339 ? 21.441 -49.139 66.472 1.00 39.94 339 GLN A CA 1
ATOM 2749 C C . GLN A 1 339 ? 21.012 -50.588 66.079 1.00 39.94 339 GLN A C 1
ATOM 2751 O O . GLN A 1 339 ? 20.734 -50.825 64.905 1.00 39.94 339 GLN A O 1
ATOM 2756 N N . PRO A 1 340 ? 21.106 -51.589 66.986 1.00 46.94 340 PRO A N 1
ATOM 2757 C CA . PRO A 1 340 ? 21.712 -52.901 66.722 1.00 46.94 340 PRO A CA 1
ATOM 2758 C C . PRO A 1 340 ? 20.749 -53.987 66.220 1.00 46.94 340 PRO A C 1
ATOM 2760 O O . PRO A 1 340 ? 19.558 -53.978 66.520 1.00 46.94 340 PRO A O 1
ATOM 2763 N N . ALA A 1 341 ? 21.310 -54.971 65.508 1.00 45.88 341 ALA A N 1
ATOM 2764 C CA . ALA A 1 341 ? 20.599 -56.166 65.067 1.00 45.88 341 ALA A CA 1
ATOM 2765 C C . ALA A 1 341 ? 20.267 -57.119 66.230 1.00 45.88 341 ALA A C 1
ATOM 2767 O O . ALA A 1 341 ? 21.019 -57.277 67.194 1.00 45.88 341 ALA A O 1
ATOM 276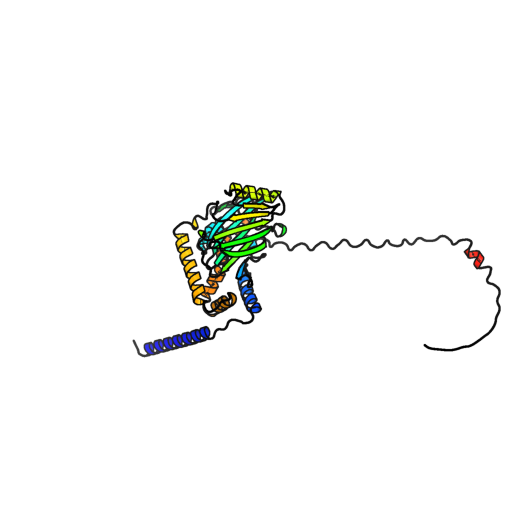8 N N . ASP A 1 342 ? 19.104 -57.734 66.073 1.00 57.69 342 ASP A N 1
ATOM 2769 C CA . ASP A 1 342 ? 18.333 -58.541 67.005 1.00 57.69 342 ASP A CA 1
ATOM 2770 C C . ASP A 1 342 ? 18.920 -59.924 67.374 1.00 57.69 342 ASP A C 1
ATOM 2772 O O . ASP A 1 342 ? 19.880 -60.450 66.802 1.00 57.69 342 ASP A O 1
ATOM 2776 N N . ALA A 1 343 ? 18.274 -60.542 68.367 1.00 51.12 343 ALA A N 1
ATOM 2777 C CA . ALA A 1 343 ? 18.598 -61.843 68.947 1.00 51.12 343 ALA A CA 1
ATOM 2778 C C . ALA A 1 343 ? 18.423 -63.051 67.992 1.00 51.12 343 ALA A C 1
ATOM 2780 O O . ALA A 1 343 ? 18.782 -64.174 68.358 1.00 51.12 343 ALA A O 1
ATOM 2781 N N . GLU A 1 344 ? 17.927 -62.850 66.768 1.00 52.66 344 GLU A N 1
ATOM 2782 C CA . GLU A 1 344 ? 17.792 -63.894 65.742 1.00 52.66 344 GLU A CA 1
ATOM 2783 C C . GLU A 1 344 ? 19.154 -64.178 65.071 1.00 52.66 344 GLU A C 1
ATOM 2785 O O . GLU A 1 344 ? 19.481 -65.317 64.717 1.00 52.66 344 GLU A O 1
ATOM 2790 N N . THR A 1 345 ? 20.009 -63.152 64.988 1.00 52.97 345 THR A N 1
ATOM 2791 C CA . THR A 1 345 ? 21.341 -63.220 64.363 1.00 52.97 345 THR A CA 1
ATOM 2792 C C . THR A 1 345 ? 22.352 -64.005 65.218 1.00 52.97 345 THR A C 1
ATOM 2794 O O . THR A 1 345 ? 23.220 -64.701 64.687 1.00 52.97 345 THR A O 1
ATOM 2797 N N . LEU A 1 346 ? 22.185 -64.017 66.548 1.00 49.66 346 LEU A N 1
ATOM 2798 C CA . LEU A 1 346 ? 23.040 -64.758 67.491 1.00 49.66 346 LEU A CA 1
ATOM 2799 C C . LEU A 1 346 ? 22.743 -66.272 67.558 1.00 49.66 346 LEU A C 1
ATOM 2801 O O . LEU A 1 346 ? 23.602 -67.044 67.986 1.00 49.66 346 LEU A O 1
ATOM 2805 N N . ARG A 1 347 ? 21.579 -66.744 67.085 1.00 51.81 347 ARG A N 1
ATOM 2806 C CA . ARG A 1 347 ? 21.261 -68.190 67.029 1.00 51.81 347 ARG A CA 1
ATOM 2807 C C . ARG A 1 347 ? 21.867 -68.908 65.821 1.00 51.81 347 ARG A C 1
ATOM 2809 O O . ARG A 1 347 ? 22.140 -70.105 65.900 1.00 51.81 347 ARG A O 1
ATOM 2816 N N . ARG A 1 348 ? 22.137 -68.200 64.720 1.00 55.28 348 ARG A N 1
ATOM 2817 C CA . ARG A 1 348 ? 22.763 -68.788 63.516 1.00 55.28 348 ARG A CA 1
ATOM 2818 C C . ARG A 1 348 ? 24.269 -69.026 63.658 1.00 55.28 348 ARG A C 1
ATOM 2820 O O . ARG A 1 348 ? 24.806 -69.875 62.953 1.00 55.28 348 ARG A O 1
ATOM 2827 N N . ILE A 1 349 ? 24.930 -68.349 64.596 1.00 54.62 349 ILE A N 1
ATOM 2828 C CA . ILE A 1 349 ? 26.379 -68.471 64.824 1.00 54.62 349 ILE A CA 1
ATOM 2829 C C . ILE A 1 349 ? 26.732 -69.753 65.613 1.00 54.62 349 ILE A C 1
ATOM 2831 O O . ILE A 1 349 ? 27.785 -70.340 65.383 1.00 54.62 349 ILE A O 1
ATOM 2835 N N . ASN A 1 350 ? 25.821 -70.287 66.437 1.00 46.50 350 ASN A N 1
ATOM 2836 C CA . ASN A 1 350 ? 26.085 -71.455 67.298 1.00 46.50 350 ASN A CA 1
ATOM 2837 C C . ASN A 1 350 ? 25.747 -72.838 66.693 1.00 46.50 350 ASN A C 1
ATOM 2839 O O . ASN A 1 350 ? 25.769 -73.831 67.415 1.00 46.50 350 ASN A O 1
ATOM 2843 N N . SER A 1 351 ? 25.449 -72.950 65.391 1.00 48.41 351 SER A N 1
ATOM 2844 C CA . SER A 1 351 ? 25.053 -74.237 64.767 1.00 48.41 351 SER A CA 1
ATOM 2845 C C . SER A 1 351 ? 25.936 -74.725 63.609 1.00 48.41 351 SER A C 1
ATOM 2847 O O . SER A 1 351 ? 25.618 -75.736 62.988 1.00 48.41 351 SER A O 1
ATOM 2849 N N . ARG A 1 352 ? 27.077 -74.076 63.327 1.00 46.25 352 ARG A N 1
ATOM 2850 C CA . ARG A 1 352 ? 27.995 -74.477 62.235 1.00 46.25 352 ARG A CA 1
ATOM 2851 C C . ARG A 1 352 ? 29.432 -74.790 62.678 1.00 46.25 352 ARG A C 1
ATOM 2853 O O . ARG A 1 352 ? 30.381 -74.513 61.955 1.00 46.25 352 ARG A O 1
ATOM 2860 N N . GLN A 1 353 ? 29.597 -75.450 63.825 1.00 41.91 353 GLN A N 1
ATOM 2861 C CA . GLN A 1 353 ? 30.773 -76.288 64.094 1.00 41.91 353 GLN A CA 1
ATOM 2862 C C . GLN A 1 353 ? 30.363 -77.764 64.054 1.00 41.91 353 GLN A C 1
ATOM 2864 O O . GLN A 1 353 ? 29.878 -78.297 65.048 1.00 41.91 353 GLN A O 1
ATOM 2869 N N . LYS A 1 354 ? 30.544 -78.404 62.891 1.00 37.66 354 LYS A N 1
ATOM 2870 C CA . LYS A 1 354 ? 30.861 -79.837 62.724 1.00 37.66 354 LYS A CA 1
ATOM 2871 C C . LYS A 1 354 ? 31.041 -80.150 61.228 1.00 37.66 354 LYS A C 1
ATOM 2873 O O . LYS A 1 354 ? 30.077 -80.171 60.474 1.00 37.66 354 LYS A O 1
ATOM 2878 N N . ALA A 1 355 ? 32.293 -80.347 60.815 1.00 38.22 355 ALA A N 1
ATOM 2879 C CA . ALA A 1 355 ? 32.689 -81.051 59.581 1.00 38.22 355 ALA A CA 1
ATOM 2880 C C . ALA A 1 355 ? 32.551 -82.590 59.811 1.00 38.22 355 ALA A C 1
ATOM 2882 O O . ALA A 1 355 ? 32.363 -82.939 60.985 1.00 38.22 355 ALA A O 1
ATOM 2883 N N . PRO A 1 356 ? 32.657 -83.524 58.820 1.00 43.84 356 PRO A N 1
ATOM 2884 C CA . PRO A 1 356 ? 33.667 -83.557 57.737 1.00 43.84 356 PRO A CA 1
ATOM 2885 C C . PRO A 1 356 ? 33.275 -84.146 56.342 1.00 43.84 356 PRO A C 1
ATOM 2887 O O . PRO A 1 356 ? 32.215 -84.730 56.161 1.00 43.84 356 PRO A O 1
ATOM 2890 N N . SER A 1 357 ? 34.215 -83.951 55.394 1.00 32.91 357 SER A N 1
ATOM 2891 C CA . SER A 1 357 ? 34.634 -84.686 54.163 1.00 32.91 357 SER A CA 1
ATOM 2892 C C . SER A 1 357 ? 33.691 -85.617 53.367 1.00 32.91 357 SER A C 1
ATOM 2894 O O . SER A 1 357 ? 33.181 -86.578 53.932 1.00 32.91 357 SER A O 1
ATOM 2896 N N . ALA A 1 358 ? 33.689 -85.503 52.023 1.00 34.34 358 ALA A N 1
ATOM 2897 C CA . ALA A 1 358 ? 34.457 -86.359 51.080 1.00 34.34 358 ALA A CA 1
ATOM 2898 C C . ALA A 1 358 ? 33.959 -86.280 49.605 1.00 34.34 358 ALA A C 1
ATOM 2900 O O . ALA A 1 358 ? 32.758 -86.270 49.373 1.00 34.34 358 ALA A O 1
ATOM 2901 N N . HIS A 1 359 ? 34.932 -86.259 48.672 1.00 34.38 359 HIS A N 1
ATOM 2902 C CA . HIS A 1 359 ? 35.026 -86.870 47.317 1.00 34.38 359 HIS A CA 1
ATOM 2903 C C . HIS A 1 359 ? 33.912 -86.698 46.245 1.00 34.38 359 HIS A C 1
ATOM 2905 O O . HIS A 1 359 ? 32.764 -87.049 46.469 1.00 34.38 359 HIS A O 1
ATOM 2911 N N . GLU A 1 360 ? 34.273 -86.142 45.066 1.00 34.41 360 GLU A N 1
ATOM 2912 C CA . GLU A 1 360 ? 34.353 -86.803 43.718 1.00 34.41 360 GLU A CA 1
ATOM 2913 C C . GLU A 1 360 ? 33.061 -86.621 42.883 1.00 34.41 360 GLU A C 1
ATOM 2915 O O . GLU A 1 360 ? 31.991 -86.549 43.460 1.00 34.41 360 GLU A O 1
ATOM 2920 N N . ASN A 1 361 ? 32.990 -86.516 41.548 1.00 34.19 361 ASN A N 1
ATOM 2921 C CA . ASN A 1 361 ? 33.906 -86.534 40.402 1.00 34.19 361 ASN A CA 1
ATOM 2922 C C . ASN A 1 361 ? 33.115 -86.022 39.156 1.00 34.19 361 ASN A C 1
ATOM 2924 O O . ASN A 1 361 ? 31.893 -86.124 39.140 1.00 34.19 361 ASN A O 1
ATOM 2928 N N . SER A 1 362 ? 33.835 -85.560 38.122 1.00 34.44 362 SER A N 1
ATOM 2929 C CA . SER A 1 362 ? 33.589 -85.683 36.657 1.00 34.44 362 SER A CA 1
ATOM 2930 C C . SER A 1 362 ? 32.247 -85.358 35.950 1.00 34.44 362 SER A C 1
ATOM 2932 O O . SER A 1 362 ? 31.192 -85.849 36.332 1.00 34.44 362 SER A O 1
ATOM 2934 N N . GLY A 1 363 ? 32.372 -84.763 34.746 1.00 33.97 363 GLY A N 1
ATOM 2935 C CA . GLY A 1 363 ? 31.514 -85.028 33.564 1.00 33.97 363 GLY A CA 1
ATOM 2936 C C . GLY A 1 363 ? 30.792 -83.789 33.006 1.00 33.97 363 GLY A C 1
ATOM 2937 O O . GLY A 1 363 ? 29.844 -83.345 33.633 1.00 33.97 363 GLY A O 1
ATOM 2938 N N . HIS A 1 364 ? 31.315 -83.041 32.022 1.00 37.59 364 HIS A N 1
ATOM 2939 C CA . HIS A 1 364 ? 31.319 -83.244 30.551 1.00 37.59 364 HIS A CA 1
ATOM 2940 C C . HIS A 1 364 ? 29.970 -82.994 29.840 1.00 37.59 364 HIS A C 1
ATOM 2942 O O . HIS A 1 364 ? 28.926 -83.385 30.349 1.00 37.59 364 HIS A O 1
ATOM 2948 N N . ASP A 1 365 ? 30.085 -82.404 28.639 1.00 40.78 365 ASP A N 1
ATOM 2949 C CA . ASP A 1 365 ? 29.107 -82.306 27.538 1.00 40.78 365 ASP A CA 1
ATOM 2950 C C . ASP A 1 365 ? 27.935 -81.323 27.663 1.00 40.78 365 ASP A C 1
ATOM 2952 O O . ASP A 1 365 ? 27.378 -81.107 28.730 1.00 40.78 365 ASP A O 1
ATOM 2956 N N . ASN A 1 366 ? 27.397 -80.766 26.582 1.00 40.78 366 ASN A N 1
ATOM 2957 C CA . ASN A 1 366 ? 27.884 -80.256 25.293 1.00 40.78 366 ASN A CA 1
ATOM 2958 C C . ASN A 1 366 ? 26.673 -79.495 24.703 1.00 40.78 366 ASN A C 1
ATOM 2960 O O . ASN A 1 366 ? 25.545 -79.674 25.159 1.00 40.78 366 ASN A O 1
ATOM 2964 N N . GLU A 1 367 ? 26.952 -78.642 23.722 1.00 42.66 367 GLU A N 1
ATOM 2965 C CA . GLU A 1 367 ? 26.054 -78.019 22.733 1.00 42.66 367 GLU A CA 1
ATOM 2966 C C . GLU A 1 367 ? 24.626 -78.587 22.574 1.00 42.66 367 GLU A C 1
ATOM 2968 O O . GLU A 1 367 ? 24.451 -79.798 22.455 1.00 42.66 367 GLU A O 1
ATOM 2973 N N . VAL A 1 368 ? 23.633 -77.691 22.429 1.00 45.22 368 VAL A N 1
ATOM 2974 C CA . VAL A 1 368 ? 23.014 -77.309 21.131 1.00 45.22 368 VAL A CA 1
ATOM 2975 C C . VAL A 1 368 ? 22.556 -75.853 21.200 1.00 45.22 368 VAL A C 1
ATOM 2977 O O . VAL A 1 368 ? 21.956 -75.479 22.235 1.00 45.22 368 VAL A O 1
#